Protein AF-A0AAU3Q8K3-F1 (afdb_monomer_lite)

Structure (mmCIF, N/CA/C/O backbone):
data_AF-A0AAU3Q8K3-F1
#
_entry.id   AF-A0AAU3Q8K3-F1
#
loop_
_atom_site.group_PDB
_atom_site.id
_atom_site.type_symbol
_atom_site.label_atom_id
_atom_site.label_alt_id
_atom_site.label_comp_id
_atom_site.label_asym_id
_atom_site.label_entity_id
_atom_site.label_seq_id
_atom_site.pdbx_PDB_ins_code
_atom_site.Cartn_x
_atom_site.Cartn_y
_atom_site.Cartn_z
_atom_site.occupancy
_atom_site.B_iso_or_equiv
_atom_site.auth_seq_id
_atom_site.auth_comp_id
_atom_site.auth_asym_id
_atom_site.auth_atom_id
_atom_site.pdbx_PDB_model_num
ATOM 1 N N . MET A 1 1 ? 16.860 -3.425 0.173 1.00 82.38 1 MET A N 1
ATOM 2 C CA . MET A 1 1 ? 16.791 -4.912 0.161 1.00 82.38 1 MET A CA 1
ATOM 3 C C . MET A 1 1 ? 17.800 -5.617 1.090 1.00 82.38 1 MET A C 1
ATOM 5 O O . MET A 1 1 ? 17.359 -6.459 1.867 1.00 82.38 1 MET A O 1
ATOM 9 N N . PRO A 1 2 ? 19.113 -5.302 1.090 1.00 81.81 2 PRO A N 1
ATOM 10 C CA . PRO A 1 2 ? 20.128 -6.086 1.822 1.00 81.81 2 PRO A CA 1
ATOM 11 C C . PRO A 1 2 ? 19.853 -6.285 3.322 1.00 81.81 2 PRO A C 1
ATOM 13 O O . PRO A 1 2 ? 19.971 -7.397 3.826 1.00 81.81 2 PRO A O 1
ATOM 16 N N . ILE A 1 3 ? 19.375 -5.238 4.001 1.00 86.38 3 ILE A N 1
ATOM 17 C CA . ILE A 1 3 ? 19.054 -5.256 5.438 1.00 86.38 3 ILE A CA 1
ATOM 18 C C . ILE A 1 3 ? 17.997 -6.320 5.774 1.00 86.38 3 ILE A C 1
ATOM 20 O O . ILE A 1 3 ? 18.117 -7.018 6.774 1.00 86.38 3 ILE A O 1
ATOM 24 N N . VAL A 1 4 ? 16.964 -6.479 4.937 1.00 86.81 4 VAL A N 1
ATOM 25 C CA . VAL A 1 4 ? 15.893 -7.460 5.186 1.00 86.81 4 VAL A CA 1
ATOM 26 C C . VAL A 1 4 ? 16.395 -8.886 4.975 1.00 86.81 4 VAL A C 1
ATOM 28 O O . VAL A 1 4 ? 16.031 -9.766 5.744 1.00 86.81 4 VAL A O 1
ATOM 31 N N . LEU A 1 5 ? 17.257 -9.125 3.981 1.00 88.25 5 LEU A N 1
ATOM 32 C CA . LEU A 1 5 ? 17.833 -10.454 3.741 1.00 88.25 5 LEU A CA 1
ATOM 33 C C . LEU A 1 5 ? 18.811 -10.862 4.845 1.00 88.25 5 LEU A C 1
ATOM 35 O O . LEU A 1 5 ? 18.772 -12.001 5.305 1.00 88.25 5 LEU A O 1
ATOM 39 N N . GLU A 1 6 ? 19.628 -9.929 5.333 1.00 91.19 6 GLU A N 1
ATOM 40 C CA . GLU A 1 6 ? 20.462 -10.138 6.520 1.00 91.19 6 GLU A CA 1
ATOM 41 C C . GLU A 1 6 ? 19.592 -10.384 7.759 1.00 91.19 6 GLU A C 1
ATOM 43 O O . GLU A 1 6 ? 19.832 -11.308 8.540 1.00 91.19 6 GLU A O 1
ATOM 48 N N . ALA A 1 7 ? 18.492 -9.635 7.884 1.00 90.44 7 ALA A N 1
ATOM 49 C CA . ALA A 1 7 ? 17.496 -9.879 8.910 1.00 90.44 7 ALA A CA 1
ATOM 50 C C . ALA A 1 7 ? 16.732 -11.214 8.714 1.00 90.44 7 ALA A C 1
ATOM 52 O O . ALA A 1 7 ? 16.067 -11.682 9.638 1.00 90.44 7 ALA A O 1
ATOM 53 N N . MET A 1 8 ? 16.786 -11.800 7.520 1.00 90.50 8 MET A N 1
ATOM 54 C CA . MET A 1 8 ? 16.319 -13.131 7.109 1.00 90.50 8 MET A CA 1
ATOM 55 C C . MET A 1 8 ? 17.251 -14.286 7.510 1.00 90.50 8 MET A C 1
ATOM 57 O O . MET A 1 8 ? 16.825 -15.422 7.749 1.00 90.50 8 MET A O 1
ATOM 61 N N . ALA A 1 9 ? 18.552 -13.999 7.508 1.00 91.50 9 ALA A N 1
ATOM 62 C CA . ALA A 1 9 ? 19.596 -14.999 7.336 1.00 91.50 9 ALA A CA 1
ATOM 63 C C . ALA A 1 9 ? 19.593 -16.053 8.453 1.00 91.50 9 ALA A C 1
ATOM 65 O O . ALA A 1 9 ? 19.688 -15.739 9.641 1.00 91.50 9 ALA A O 1
ATOM 66 N N . GLY A 1 10 ? 19.465 -17.322 8.052 1.00 93.31 10 GLY A N 1
ATOM 67 C CA . GLY A 1 10 ? 19.461 -18.473 8.958 1.00 93.31 10 GLY A CA 1
ATOM 68 C C . GLY A 1 10 ? 18.224 -18.592 9.856 1.00 93.31 10 GLY A C 1
ATOM 69 O O . GLY A 1 10 ? 18.252 -19.390 10.789 1.00 93.31 10 GLY A O 1
ATOM 70 N N . ARG A 1 11 ? 17.157 -17.811 9.615 1.00 94.38 11 ARG A N 1
ATOM 71 C CA . ARG A 1 11 ? 15.957 -17.793 10.476 1.00 94.38 11 ARG A CA 1
ATOM 72 C C . ARG A 1 11 ? 14.725 -18.482 9.896 1.00 94.38 11 ARG A C 1
ATOM 74 O O . ARG A 1 11 ? 13.798 -18.760 10.652 1.00 94.38 11 ARG A O 1
ATOM 81 N N . SER A 1 12 ? 14.696 -18.762 8.593 1.00 91.69 12 SER A N 1
ATOM 82 C CA . SER A 1 12 ? 13.598 -19.517 7.978 1.00 91.69 12 SER A CA 1
ATOM 83 C C . SER A 1 12 ? 13.946 -20.997 7.859 1.00 91.69 12 SER A C 1
ATOM 85 O O . SER A 1 12 ? 15.019 -21.346 7.374 1.00 91.69 12 SER A O 1
ATOM 87 N N . PHE A 1 13 ? 13.012 -21.859 8.258 1.00 93.94 13 PHE A N 1
ATOM 88 C CA . PHE A 1 13 ? 13.110 -23.319 8.115 1.00 93.94 13 PHE A CA 1
ATOM 89 C C . PHE A 1 13 ? 12.377 -23.848 6.870 1.00 93.94 13 PHE A C 1
ATOM 91 O O . PHE A 1 13 ? 12.325 -25.054 6.650 1.00 93.94 13 PHE A O 1
ATOM 98 N N . VAL A 1 14 ? 11.786 -22.949 6.080 1.00 94.88 14 VAL A N 1
ATOM 99 C CA . VAL A 1 14 ? 11.031 -23.232 4.851 1.00 94.88 14 VAL A CA 1
ATOM 100 C C . VAL A 1 14 ? 11.303 -22.151 3.799 1.00 94.88 14 VAL A C 1
ATOM 102 O O . VAL A 1 14 ? 11.848 -21.089 4.123 1.00 94.88 14 VAL A O 1
ATOM 105 N N . ASP A 1 15 ? 10.895 -22.400 2.555 1.00 93.56 15 ASP A N 1
ATOM 106 C CA . ASP A 1 15 ? 10.966 -21.409 1.478 1.00 93.56 15 ASP A CA 1
ATOM 107 C C . ASP A 1 15 ? 10.111 -20.175 1.791 1.00 93.56 15 ASP A C 1
ATOM 109 O O . ASP A 1 15 ? 9.042 -20.263 2.404 1.00 93.56 15 ASP A O 1
ATOM 113 N N . TYR A 1 16 ? 10.575 -19.009 1.348 1.00 91.50 16 TYR A N 1
ATOM 114 C CA . T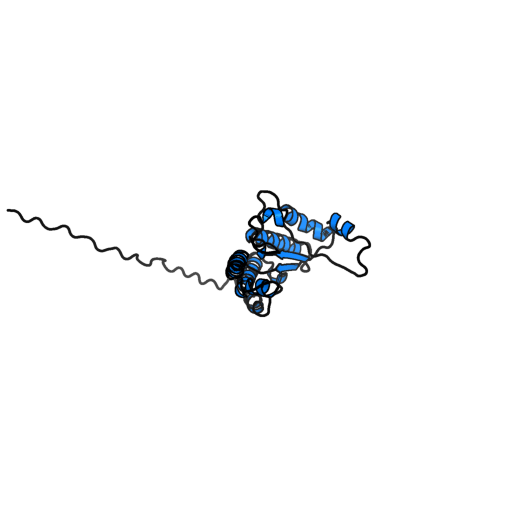YR A 1 16 ? 9.891 -17.739 1.561 1.00 91.50 16 TYR A CA 1
ATOM 115 C C . TYR A 1 16 ? 10.045 -16.808 0.356 1.00 91.50 16 TYR A C 1
ATOM 117 O O . TYR A 1 16 ? 10.966 -16.931 -0.447 1.00 91.50 16 TYR A O 1
ATOM 125 N N . ALA A 1 17 ? 9.135 -15.843 0.264 1.00 90.44 17 ALA A N 1
ATOM 126 C CA . ALA A 1 17 ? 9.201 -14.710 -0.649 1.00 90.44 17 ALA A CA 1
ATOM 127 C C . ALA A 1 17 ? 8.731 -13.449 0.089 1.00 90.44 17 ALA A C 1
ATOM 129 O O . ALA A 1 17 ? 8.112 -13.540 1.152 1.00 90.44 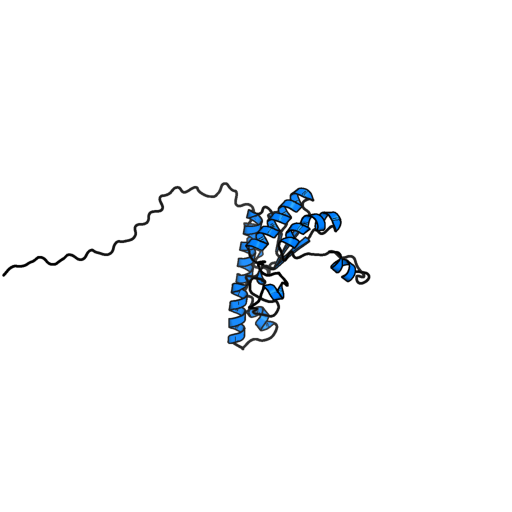17 ALA A O 1
ATOM 130 N N . LEU A 1 18 ? 9.027 -12.274 -0.466 1.00 91.88 18 LEU A N 1
ATOM 131 C CA . LEU A 1 18 ? 8.742 -10.990 0.173 1.00 91.88 18 LEU A CA 1
ATOM 132 C C . LEU A 1 18 ? 7.761 -10.155 -0.650 1.00 91.88 18 LEU A C 1
ATOM 134 O O . LEU A 1 18 ? 7.830 -10.113 -1.878 1.00 91.88 18 LEU A O 1
ATOM 138 N N . HIS A 1 19 ? 6.877 -9.457 0.062 1.00 93.19 19 HIS A N 1
ATOM 139 C CA . HIS A 1 19 ? 6.071 -8.367 -0.477 1.00 93.19 19 HIS A CA 1
ATOM 140 C C . HIS A 1 19 ? 6.655 -7.051 0.028 1.00 93.19 19 HIS A C 1
ATOM 142 O O . HIS A 1 19 ? 6.773 -6.874 1.242 1.00 93.19 19 HIS A O 1
ATOM 148 N N . LEU A 1 20 ? 6.999 -6.129 -0.869 1.00 94.12 20 LEU A N 1
ATOM 149 C CA . LEU A 1 20 ? 7.563 -4.834 -0.479 1.00 94.12 20 LEU A CA 1
ATOM 150 C C . LEU A 1 20 ? 6.527 -3.719 -0.613 1.00 94.12 20 LEU A C 1
ATOM 152 O O . LEU A 1 20 ? 5.757 -3.688 -1.570 1.00 94.12 20 LEU A O 1
ATOM 156 N N . ALA A 1 21 ? 6.499 -2.804 0.351 1.00 93.88 21 ALA A N 1
ATOM 157 C CA . ALA A 1 21 ? 5.617 -1.646 0.330 1.00 93.88 21 ALA A CA 1
ATOM 158 C C . ALA A 1 21 ? 6.433 -0.381 0.028 1.00 93.88 21 ALA A C 1
ATOM 160 O O . ALA A 1 21 ? 7.179 0.058 0.903 1.00 93.88 21 ALA A O 1
ATOM 161 N N . PRO A 1 22 ? 6.332 0.202 -1.182 1.00 94.62 22 PRO A N 1
ATOM 162 C CA . PRO A 1 22 ? 7.028 1.444 -1.498 1.00 94.62 22 PRO A CA 1
ATOM 163 C C . PRO A 1 22 ? 6.395 2.607 -0.730 1.00 94.62 22 PRO A C 1
ATOM 165 O O . PRO A 1 22 ? 5.221 2.920 -0.944 1.00 94.62 22 PRO A O 1
ATOM 168 N N . MET A 1 23 ? 7.160 3.239 0.162 1.00 92.44 23 MET A N 1
ATOM 169 C CA . MET A 1 23 ? 6.660 4.325 1.023 1.00 92.44 23 MET A CA 1
ATOM 170 C C . MET A 1 23 ? 7.033 5.730 0.541 1.00 92.44 23 MET A C 1
ATOM 172 O O . MET A 1 23 ? 6.357 6.680 0.906 1.00 92.44 23 MET A O 1
ATOM 176 N N . THR A 1 24 ? 8.079 5.862 -0.277 1.00 93.44 24 THR A N 1
ATOM 177 C CA . THR A 1 24 ? 8.654 7.146 -0.718 1.00 93.44 24 THR A CA 1
ATOM 178 C C . THR A 1 24 ? 8.848 7.144 -2.230 1.00 93.44 24 THR A C 1
ATOM 180 O O . THR A 1 24 ? 8.802 6.074 -2.850 1.00 93.44 24 THR A O 1
ATOM 183 N N . ALA A 1 25 ? 9.100 8.311 -2.823 1.00 93.75 25 ALA A N 1
ATOM 184 C CA . ALA A 1 25 ? 9.478 8.405 -4.235 1.00 93.75 25 ALA A CA 1
ATOM 185 C C . ALA A 1 25 ? 10.733 7.571 -4.564 1.00 93.75 25 ALA A C 1
ATOM 187 O O . ALA A 1 25 ? 10.742 6.839 -5.551 1.00 93.75 25 ALA A O 1
ATOM 188 N N . GLU A 1 26 ? 11.742 7.591 -3.690 1.00 94.62 26 GLU A N 1
ATOM 189 C CA . GLU A 1 26 ? 12.962 6.787 -3.846 1.00 94.62 26 GLU A CA 1
ATOM 190 C C . GLU A 1 26 ? 12.650 5.284 -3.927 1.00 94.62 26 GLU A C 1
ATOM 192 O O . GLU A 1 26 ? 13.094 4.608 -4.852 1.00 94.62 26 GLU A O 1
ATOM 197 N N . HIS A 1 27 ? 11.787 4.764 -3.046 1.00 95.38 27 HIS A N 1
ATOM 198 C CA . HIS A 1 27 ? 11.369 3.359 -3.112 1.00 95.38 27 HIS A CA 1
ATOM 199 C C . HIS A 1 27 ? 10.658 3.002 -4.430 1.00 95.38 27 HIS A C 1
ATOM 201 O O . HIS A 1 27 ? 10.688 1.845 -4.856 1.00 95.38 27 HIS A O 1
ATOM 207 N N . ILE A 1 28 ? 9.971 3.959 -5.066 1.00 97.00 28 ILE A N 1
ATOM 208 C CA . ILE A 1 28 ? 9.343 3.754 -6.379 1.00 97.00 28 ILE A CA 1
ATOM 209 C C . ILE A 1 28 ? 10.419 3.644 -7.466 1.00 97.00 28 ILE A C 1
ATOM 211 O O . ILE A 1 28 ? 10.309 2.784 -8.347 1.00 97.00 28 ILE A O 1
ATOM 215 N N . ASP A 1 29 ? 11.459 4.472 -7.395 1.00 97.00 29 ASP A N 1
ATOM 216 C CA . ASP A 1 29 ? 12.576 4.464 -8.343 1.00 97.00 29 ASP A CA 1
ATOM 217 C C . ASP A 1 29 ? 13.437 3.194 -8.227 1.00 97.00 29 ASP A C 1
ATOM 219 O O . ASP A 1 29 ? 13.994 2.738 -9.227 1.00 97.00 29 ASP A O 1
ATOM 223 N N . GLU A 1 30 ? 13.470 2.555 -7.053 1.00 96.56 30 GLU A N 1
ATOM 224 C CA . GLU A 1 30 ? 14.150 1.272 -6.815 1.00 96.56 30 GLU A CA 1
ATOM 225 C C . GLU A 1 30 ? 13.425 0.049 -7.408 1.00 96.56 30 GLU A C 1
ATOM 227 O O . GLU A 1 30 ? 14.014 -1.027 -7.521 1.00 96.56 30 GLU A O 1
ATOM 232 N N . ILE A 1 31 ? 12.152 0.159 -7.809 1.00 96.94 31 ILE A N 1
ATOM 233 C CA . ILE A 1 31 ? 11.362 -0.993 -8.291 1.00 96.94 31 ILE A CA 1
ATOM 234 C C . ILE A 1 31 ? 12.088 -1.809 -9.381 1.00 96.94 31 ILE A C 1
ATOM 236 O O . ILE A 1 31 ? 12.094 -3.038 -9.277 1.00 96.94 31 ILE A O 1
ATOM 240 N N . PRO A 1 32 ? 12.706 -1.207 -10.418 1.00 96.44 32 PRO A N 1
ATOM 241 C CA . PRO A 1 32 ? 13.395 -1.975 -11.448 1.00 96.44 32 PRO A CA 1
ATOM 242 C C . PRO A 1 32 ? 14.569 -2.807 -10.920 1.00 96.44 32 PRO A C 1
ATOM 244 O O . PRO A 1 32 ? 14.673 -3.970 -11.306 1.00 96.44 32 PRO A O 1
ATOM 247 N N . SER A 1 33 ? 15.412 -2.263 -10.032 1.00 95.94 33 SER A N 1
ATOM 248 C CA . SER A 1 33 ? 16.543 -3.012 -9.459 1.00 95.94 33 SER A CA 1
ATOM 249 C C . SER A 1 33 ? 16.062 -4.092 -8.490 1.00 95.94 33 SER A C 1
ATOM 251 O O . SER A 1 33 ? 16.581 -5.206 -8.501 1.00 95.94 33 SER A O 1
ATOM 253 N N . LEU A 1 34 ? 14.997 -3.832 -7.723 1.00 95.75 34 LEU A N 1
ATOM 254 C CA . LEU A 1 34 ? 14.355 -4.839 -6.867 1.00 95.75 34 LEU A CA 1
ATOM 255 C C . LEU A 1 34 ? 13.853 -6.052 -7.664 1.00 95.75 34 LEU A C 1
ATOM 257 O O . LEU A 1 34 ? 13.970 -7.190 -7.203 1.00 95.75 34 LEU A O 1
ATOM 261 N N . VAL A 1 35 ? 13.308 -5.825 -8.859 1.00 95.38 35 VAL A N 1
ATOM 262 C CA . VAL A 1 35 ? 12.862 -6.904 -9.751 1.00 95.38 35 VAL A CA 1
ATOM 263 C C . VAL A 1 35 ? 14.060 -7.627 -10.374 1.00 95.38 35 VAL A C 1
ATOM 265 O O . VAL A 1 35 ? 14.109 -8.855 -10.344 1.00 95.38 35 VAL A O 1
ATOM 268 N N . GLU A 1 36 ? 15.009 -6.881 -10.941 1.00 95.25 36 GLU A N 1
ATOM 269 C CA . GLU A 1 36 ? 16.118 -7.416 -11.742 1.00 95.25 36 GLU A CA 1
ATOM 270 C C . GLU A 1 36 ? 17.180 -8.134 -10.899 1.00 95.25 36 GLU A C 1
ATOM 272 O O . GLU A 1 36 ? 17.599 -9.236 -11.245 1.00 95.25 36 GLU A O 1
ATOM 277 N N . GLU A 1 37 ? 17.588 -7.539 -9.779 1.00 94.50 37 GLU A N 1
ATOM 278 C CA . GLU A 1 37 ? 18.695 -8.036 -8.955 1.00 94.50 37 GLU A CA 1
ATOM 279 C C . GLU A 1 37 ? 18.220 -8.982 -7.848 1.00 94.50 37 GLU A C 1
ATOM 281 O O . GLU A 1 37 ? 18.923 -9.925 -7.486 1.00 94.50 37 GLU A O 1
ATOM 286 N N . PHE A 1 38 ? 17.020 -8.745 -7.308 1.00 93.25 38 PHE A N 1
ATOM 287 C CA . PHE A 1 38 ? 16.517 -9.455 -6.126 1.00 93.25 38 PHE A CA 1
ATOM 288 C C . PHE A 1 38 ? 15.293 -10.336 -6.400 1.00 93.25 38 PHE A C 1
ATOM 290 O O . PHE A 1 38 ? 14.824 -11.025 -5.493 1.00 93.25 38 PHE A O 1
ATOM 297 N N . GLY A 1 39 ? 14.761 -10.337 -7.627 1.00 93.06 39 GLY A N 1
ATOM 298 C CA . GLY A 1 39 ? 13.630 -11.185 -8.012 1.00 93.06 39 GLY A CA 1
ATOM 299 C C . GLY A 1 39 ? 12.310 -10.829 -7.321 1.00 93.06 39 GLY A C 1
ATOM 300 O O . GLY A 1 39 ? 11.419 -11.676 -7.227 1.00 93.06 39 GLY A O 1
ATOM 301 N N . ILE A 1 40 ? 12.157 -9.600 -6.816 1.00 94.81 40 ILE A N 1
ATOM 302 C CA . ILE A 1 40 ? 10.923 -9.169 -6.154 1.00 94.81 40 ILE A CA 1
ATOM 303 C C . ILE A 1 40 ? 9.833 -8.938 -7.199 1.00 94.81 40 ILE A C 1
ATOM 305 O O . ILE A 1 40 ? 9.933 -8.051 -8.039 1.00 94.81 40 ILE A O 1
ATOM 309 N N . THR A 1 41 ? 8.744 -9.699 -7.115 1.00 94.25 41 THR A N 1
ATOM 310 C CA . THR A 1 41 ? 7.613 -9.592 -8.054 1.00 94.25 41 THR A CA 1
ATOM 311 C C . THR A 1 41 ? 6.292 -9.240 -7.378 1.00 94.25 41 THR A C 1
ATOM 313 O O . THR A 1 41 ? 5.230 -9.322 -8.000 1.00 94.25 41 THR A O 1
ATOM 316 N N . SER A 1 42 ? 6.303 -8.863 -6.100 1.00 94.19 42 SER A N 1
ATOM 317 C CA . SER A 1 42 ? 5.070 -8.539 -5.392 1.00 94.19 42 SER A CA 1
ATOM 318 C C . SER A 1 42 ? 5.216 -7.337 -4.477 1.00 94.19 42 SER A C 1
ATOM 320 O O . SER A 1 42 ? 6.111 -7.270 -3.635 1.00 94.19 42 SER A O 1
ATOM 322 N N . PHE A 1 43 ? 4.292 -6.398 -4.642 1.00 96.00 43 PHE A N 1
ATOM 323 C CA . PHE A 1 43 ? 4.291 -5.122 -3.946 1.00 96.00 43 PHE A CA 1
ATOM 324 C C . PHE A 1 43 ? 2.982 -4.915 -3.185 1.00 96.00 43 PHE A C 1
ATOM 326 O O . PHE A 1 43 ? 1.959 -5.528 -3.509 1.00 96.00 43 PHE A O 1
ATOM 333 N N . LYS A 1 44 ? 3.000 -4.064 -2.157 1.00 95.00 44 LYS A N 1
ATOM 334 C CA . LYS A 1 44 ? 1.854 -3.827 -1.272 1.00 95.00 44 LYS A CA 1
ATOM 335 C C . LYS A 1 44 ? 1.616 -2.336 -1.037 1.00 95.00 44 LYS A C 1
ATOM 337 O O . LYS A 1 44 ? 2.537 -1.605 -0.705 1.00 95.00 44 LYS A O 1
ATOM 342 N N . ILE A 1 45 ? 0.357 -1.917 -1.139 1.00 92.38 45 ILE A N 1
ATOM 343 C CA . ILE A 1 45 ? -0.118 -0.592 -0.716 1.00 92.38 45 ILE A CA 1
ATOM 344 C C . ILE A 1 45 ? -1.144 -0.747 0.409 1.00 92.38 45 ILE A C 1
ATOM 346 O O . ILE A 1 45 ? -1.942 -1.694 0.411 1.00 92.38 45 ILE A O 1
ATOM 350 N N . PHE A 1 46 ? -1.158 0.208 1.338 1.00 90.38 46 PHE A N 1
ATOM 351 C CA . PHE A 1 46 ? -2.122 0.281 2.433 1.00 90.38 46 PHE A CA 1
ATOM 352 C C . PHE A 1 46 ? -2.917 1.590 2.383 1.00 90.38 46 PHE A C 1
ATOM 354 O O . PHE A 1 46 ? -2.424 2.641 2.766 1.00 90.38 46 PHE A O 1
ATOM 361 N N . MET A 1 47 ? -4.173 1.545 1.940 1.00 88.06 47 MET A N 1
ATOM 362 C CA . MET A 1 47 ? -4.941 2.772 1.685 1.00 88.06 47 MET A CA 1
ATOM 363 C C . MET A 1 47 ? -5.389 3.513 2.954 1.00 88.06 47 MET A C 1
ATOM 365 O O . MET A 1 47 ? -5.731 4.689 2.881 1.00 88.06 47 MET A O 1
ATOM 369 N N . PHE A 1 48 ? -5.359 2.858 4.117 1.00 76.81 48 PHE A N 1
ATOM 370 C CA . PHE A 1 48 ? -5.828 3.454 5.369 1.00 76.81 48 PHE A CA 1
ATOM 371 C C . PHE A 1 48 ? -4.781 4.321 6.077 1.00 76.81 48 PHE A C 1
ATOM 373 O O . PHE A 1 48 ? -5.151 5.102 6.947 1.00 76.81 48 PHE A O 1
ATOM 380 N N . TYR A 1 49 ? -3.497 4.245 5.706 1.00 66.06 49 TYR A N 1
ATOM 381 C CA . TYR A 1 49 ? -2.474 5.059 6.371 1.00 66.06 49 TYR A CA 1
ATOM 382 C C . TYR A 1 49 ? -2.574 6.554 6.048 1.00 66.06 49 TYR A C 1
ATOM 384 O O . TYR A 1 49 ? -1.861 7.334 6.663 1.00 66.06 49 TYR A O 1
ATOM 392 N N . GLY A 1 50 ? -3.485 6.981 5.165 1.00 57.75 50 GLY A N 1
ATOM 393 C CA . GLY A 1 50 ? -3.816 8.379 4.828 1.00 57.75 50 GLY A CA 1
ATOM 394 C C . GLY A 1 50 ? -4.251 9.303 5.981 1.00 57.75 50 GLY A C 1
ATOM 395 O O . GLY A 1 50 ? -4.722 10.400 5.712 1.00 57.75 50 GLY A O 1
ATOM 396 N N . GLY A 1 51 ? -4.168 8.861 7.240 1.00 57.66 51 GLY A N 1
ATOM 397 C CA . GLY A 1 51 ? -4.732 9.546 8.414 1.00 57.66 51 GLY A CA 1
ATOM 398 C C . GLY A 1 51 ? -5.287 8.606 9.495 1.00 57.66 51 GLY A C 1
ATOM 399 O O . GLY A 1 51 ? -5.934 9.056 10.437 1.00 57.66 51 GLY A O 1
ATOM 400 N N . HIS A 1 52 ? -5.073 7.289 9.370 1.00 54.34 52 HIS A N 1
ATOM 401 C CA . HIS A 1 52 ? -5.443 6.293 10.380 1.00 54.34 52 HIS A CA 1
ATOM 402 C C . HIS A 1 52 ? -4.239 5.398 10.696 1.00 54.34 52 HIS A C 1
ATOM 404 O O . HIS A 1 52 ? -3.609 4.844 9.794 1.00 54.34 52 HIS A O 1
ATOM 410 N N . GLY A 1 53 ? -3.884 5.286 11.975 1.00 58.09 53 GLY A N 1
ATOM 411 C CA . GLY A 1 53 ? -2.778 4.460 12.452 1.00 58.09 53 GLY A CA 1
ATOM 412 C C . GLY A 1 53 ? -3.213 3.024 12.757 1.00 58.09 53 GLY A C 1
ATOM 413 O O . GLY A 1 53 ? -4.392 2.721 12.935 1.00 58.09 53 GLY A O 1
ATOM 414 N N . LEU A 1 54 ? -2.245 2.111 12.892 1.00 51.81 54 LEU A N 1
ATOM 415 C CA . LEU A 1 54 ? -2.519 0.689 13.167 1.00 51.81 54 LEU A CA 1
ATOM 416 C C . LEU A 1 54 ? -3.304 0.457 14.480 1.00 51.81 54 LEU A C 1
ATOM 418 O O . LEU A 1 54 ? -4.005 -0.547 14.611 1.00 51.81 54 LEU A O 1
ATOM 422 N N . HIS A 1 55 ? -3.221 1.403 15.423 1.00 54.78 55 HIS A N 1
ATOM 423 C CA . HIS A 1 55 ? -3.834 1.338 16.754 1.00 54.78 55 HIS A CA 1
ATOM 424 C C . HIS A 1 55 ? -4.925 2.397 16.999 1.00 54.78 55 HIS A C 1
ATOM 426 O O . HIS A 1 55 ? -5.340 2.566 18.141 1.00 54.78 55 HIS A O 1
ATOM 432 N N . GLY A 1 56 ? -5.406 3.094 15.962 1.00 58.59 56 GLY A N 1
ATOM 433 C CA . GLY A 1 56 ? -6.442 4.121 16.106 1.00 58.59 56 GLY A CA 1
ATOM 434 C C . GLY A 1 56 ? -6.124 5.391 15.328 1.00 58.59 56 GLY A C 1
ATOM 435 O O . GLY A 1 56 ? -5.470 5.355 14.288 1.00 58.59 56 GLY A O 1
ATOM 436 N N . ARG A 1 57 ? -6.607 6.527 15.822 1.00 57.41 57 ARG A N 1
ATOM 437 C CA . ARG A 1 57 ? -6.348 7.833 15.208 1.00 57.41 57 ARG A CA 1
ATOM 438 C C . ARG A 1 57 ? -4.871 8.195 15.389 1.00 57.41 57 ARG A C 1
ATOM 440 O O . ARG A 1 57 ? -4.340 8.061 16.486 1.00 57.41 57 ARG A O 1
ATOM 447 N N . SER A 1 58 ? -4.221 8.628 14.313 1.00 61.56 58 SER A N 1
ATOM 448 C CA . SER A 1 58 ? -2.897 9.248 14.373 1.00 61.56 58 SER A CA 1
ATOM 449 C C . SER A 1 58 ? -2.996 10.606 13.706 1.00 61.56 58 SER A C 1
ATOM 451 O O . SER A 1 58 ? -3.479 10.686 12.577 1.00 61.56 58 SER A O 1
ATOM 453 N N . ASP A 1 59 ? -2.527 11.641 14.392 1.00 58.47 59 ASP A N 1
ATOM 454 C CA . ASP A 1 59 ? -2.404 12.980 13.813 1.00 58.47 59 ASP A CA 1
ATOM 455 C C . ASP A 1 59 ? -1.079 13.141 13.041 1.00 58.47 59 ASP A C 1
ATOM 457 O O . ASP A 1 59 ? -0.906 14.119 12.316 1.00 58.47 59 ASP A O 1
ATOM 461 N N . ASP A 1 60 ? -0.171 12.157 13.141 1.00 67.75 60 ASP A N 1
ATOM 462 C CA . ASP A 1 60 ? 1.110 12.132 12.432 1.00 67.75 60 ASP A CA 1
ATOM 463 C C . ASP A 1 60 ? 1.261 10.839 11.609 1.00 67.75 60 ASP A C 1
ATOM 465 O O . ASP A 1 60 ? 1.647 9.771 12.094 1.00 67.75 60 ASP A O 1
ATOM 469 N N . GLN A 1 61 ? 0.862 10.917 10.337 1.00 71.56 61 GLN A N 1
ATOM 470 C CA . GLN A 1 61 ? 1.059 9.852 9.348 1.00 71.56 61 GLN A CA 1
ATOM 471 C C . GLN A 1 61 ? 2.551 9.629 9.063 1.00 71.56 61 GLN A C 1
ATOM 473 O O . GLN A 1 61 ? 2.978 8.490 8.851 1.00 71.56 61 GLN A O 1
ATOM 478 N N . ALA A 1 62 ? 3.311 10.721 8.964 1.00 73.19 62 ALA A N 1
ATOM 479 C CA . ALA A 1 62 ? 4.654 10.700 8.409 1.00 73.19 62 ALA A CA 1
ATOM 480 C C . ALA A 1 62 ? 5.626 10.005 9.361 1.00 73.19 62 ALA A C 1
ATOM 482 O O . ALA A 1 62 ? 6.417 9.169 8.919 1.00 73.19 62 ALA A O 1
ATOM 483 N N . GLU A 1 63 ? 5.491 10.272 10.663 1.00 73.56 63 GLU A N 1
ATOM 484 C CA . GLU A 1 63 ? 6.243 9.578 11.707 1.00 73.56 63 GLU A CA 1
ATOM 485 C C . GLU A 1 63 ? 5.960 8.071 11.684 1.00 73.56 63 GLU A C 1
ATOM 487 O O . GLU A 1 63 ? 6.889 7.270 11.646 1.00 73.56 63 GLU A O 1
ATOM 492 N N . PHE A 1 64 ? 4.688 7.661 11.619 1.00 75.88 64 PHE A N 1
ATOM 493 C CA . PHE A 1 64 ? 4.338 6.238 11.616 1.00 75.88 64 PHE A CA 1
ATOM 494 C C . PHE A 1 64 ? 4.891 5.491 10.392 1.00 75.88 64 PHE A C 1
ATOM 496 O O . PHE A 1 64 ? 5.354 4.354 10.502 1.00 75.88 64 PHE A O 1
ATOM 503 N N . LEU A 1 65 ? 4.825 6.115 9.214 1.00 80.06 65 LEU A N 1
ATOM 504 C CA . LEU A 1 65 ? 5.344 5.533 7.976 1.00 80.06 65 LEU A CA 1
ATOM 505 C C . LEU A 1 65 ? 6.858 5.708 7.817 1.00 80.06 65 LEU A C 1
ATOM 507 O O . LEU A 1 65 ? 7.419 5.181 6.856 1.00 80.06 65 LEU A O 1
ATOM 511 N N . MET A 1 66 ? 7.509 6.419 8.744 1.00 82.75 66 MET A N 1
ATOM 512 C CA . MET A 1 66 ? 8.925 6.780 8.681 1.00 82.75 66 MET A CA 1
ATOM 513 C 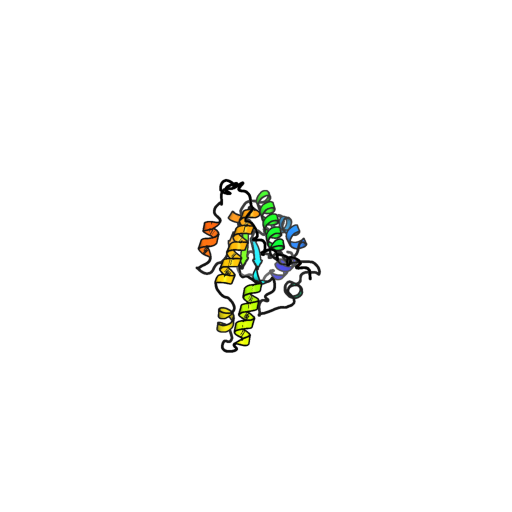C . MET A 1 66 ? 9.292 7.473 7.355 1.00 82.75 66 MET A C 1
ATOM 515 O O . MET A 1 66 ? 10.369 7.240 6.805 1.00 82.75 66 MET A O 1
ATOM 519 N N . ILE A 1 67 ? 8.386 8.296 6.815 1.00 84.62 67 ILE A N 1
ATOM 520 C CA . ILE A 1 67 ? 8.600 9.038 5.563 1.00 84.62 67 ILE A CA 1
ATOM 521 C C . ILE A 1 67 ? 9.100 10.455 5.853 1.00 84.62 67 ILE A C 1
ATOM 523 O O . ILE A 1 67 ? 8.747 11.069 6.859 1.00 84.62 67 ILE A O 1
ATOM 527 N N . GLY A 1 68 ? 9.962 10.969 4.974 1.00 82.62 68 GLY A N 1
ATOM 528 C CA . GLY A 1 68 ? 10.609 12.265 5.163 1.00 82.62 68 GLY A CA 1
ATOM 529 C C . GLY A 1 68 ? 9.660 13.465 5.007 1.00 82.62 68 GLY A C 1
ATOM 530 O O . GLY A 1 68 ? 8.574 13.341 4.435 1.00 82.62 68 GLY A O 1
ATOM 531 N N . PRO A 1 69 ? 10.076 14.664 5.458 1.00 78.94 69 PRO A N 1
ATOM 532 C CA . PRO A 1 69 ? 9.311 15.890 5.249 1.00 78.94 69 PRO A CA 1
ATOM 533 C C . PRO A 1 69 ? 9.065 16.141 3.753 1.00 78.94 69 PRO A C 1
ATOM 535 O O . PRO A 1 69 ? 10.011 16.283 2.983 1.00 78.94 69 PRO A O 1
ATOM 538 N N . GLY A 1 70 ? 7.796 16.220 3.345 1.00 81.88 70 GLY A N 1
ATOM 539 C CA . GLY A 1 70 ? 7.392 16.472 1.954 1.00 81.88 70 GLY A CA 1
ATOM 540 C C . GLY A 1 70 ? 6.956 15.232 1.170 1.00 81.88 70 GLY A C 1
ATOM 541 O O . GLY A 1 70 ? 6.302 15.386 0.138 1.00 81.88 70 GLY A O 1
ATOM 542 N N . GLU A 1 71 ? 7.231 14.030 1.677 1.00 86.19 71 GLU A N 1
ATOM 543 C CA . GLU A 1 71 ? 6.635 12.798 1.159 1.00 86.19 71 GLU A CA 1
ATOM 544 C C . GLU A 1 71 ? 5.153 12.734 1.546 1.00 86.19 71 GLU A C 1
ATOM 546 O O . GLU A 1 71 ? 4.735 13.210 2.606 1.00 86.19 71 GLU A O 1
ATOM 551 N N . ARG A 1 72 ? 4.336 12.148 0.671 1.00 84.81 72 ARG A N 1
ATOM 552 C CA . ARG A 1 72 ? 2.905 11.947 0.911 1.00 84.81 72 ARG A CA 1
ATOM 553 C C . ARG A 1 72 ? 2.553 10.505 0.631 1.00 84.81 72 ARG A C 1
ATOM 555 O O . ARG A 1 72 ? 2.942 9.968 -0.397 1.00 84.81 72 ARG A O 1
ATOM 562 N N . TYR A 1 73 ? 1.763 9.908 1.515 1.00 87.94 73 TYR A N 1
ATOM 563 C CA . TYR A 1 73 ? 1.245 8.559 1.324 1.00 87.94 73 TYR A CA 1
ATOM 564 C C . TYR A 1 73 ? -0.271 8.611 1.116 1.00 87.94 73 TYR A C 1
ATOM 566 O O . TYR A 1 73 ? -1.065 8.349 2.022 1.00 87.94 73 TYR A O 1
ATOM 574 N N . ASP A 1 74 ? -0.662 9.037 -0.083 1.00 89.00 74 ASP A N 1
ATOM 575 C CA . ASP A 1 74 ? -2.043 9.308 -0.484 1.00 89.00 74 ASP A CA 1
ATOM 576 C C . ASP A 1 74 ? -2.389 8.663 -1.843 1.00 89.00 74 ASP A C 1
ATOM 578 O O . ASP A 1 74 ? -1.638 7.854 -2.392 1.00 89.00 74 ASP A O 1
ATOM 582 N N . LEU A 1 75 ? -3.553 9.011 -2.403 1.00 90.81 75 LEU A N 1
ATOM 583 C CA . LEU A 1 75 ? -4.013 8.471 -3.687 1.00 90.81 75 LEU A CA 1
ATOM 584 C C . LEU A 1 75 ? -3.043 8.752 -4.848 1.00 90.81 75 LEU A C 1
ATOM 586 O O . LEU A 1 75 ? -2.936 7.910 -5.742 1.00 90.81 75 LEU A O 1
ATOM 590 N N . ALA A 1 76 ? -2.334 9.887 -4.838 1.00 92.69 76 ALA A N 1
ATOM 591 C CA . ALA A 1 76 ? -1.363 10.211 -5.881 1.00 92.69 76 ALA A CA 1
ATOM 592 C C . ALA A 1 76 ? -0.125 9.315 -5.763 1.00 92.69 76 ALA A C 1
ATOM 594 O O . ALA A 1 76 ? 0.329 8.757 -6.763 1.00 92.69 76 ALA A O 1
ATOM 595 N N . HIS A 1 77 ? 0.360 9.077 -4.540 1.00 93.50 77 HIS A N 1
ATOM 596 C CA . HIS A 1 77 ? 1.428 8.097 -4.305 1.00 93.50 77 HIS A CA 1
ATOM 597 C C . HIS A 1 77 ? 1.039 6.703 -4.804 1.00 93.50 77 HIS A C 1
ATOM 599 O O . HIS A 1 77 ? 1.818 6.038 -5.491 1.00 93.50 77 HIS A O 1
ATOM 605 N N . PHE A 1 78 ? -0.197 6.269 -4.538 1.00 93.88 78 PHE A N 1
ATOM 606 C CA . PHE A 1 78 ? -0.679 4.968 -5.010 1.00 93.88 78 PHE A CA 1
ATOM 607 C C . PHE A 1 78 ? -0.703 4.889 -6.537 1.00 93.88 78 PHE A C 1
ATOM 609 O O . PHE A 1 78 ? -0.291 3.876 -7.106 1.00 93.88 78 PHE A O 1
ATOM 616 N N . GLU A 1 79 ? -1.129 5.960 -7.208 1.00 95.38 79 GLU A N 1
ATOM 617 C CA . GLU A 1 79 ? -1.057 6.070 -8.663 1.00 95.38 79 GLU A CA 1
ATOM 618 C C . GLU A 1 79 ? 0.391 5.955 -9.166 1.00 95.38 79 GLU A C 1
ATOM 620 O O . GLU A 1 79 ? 0.656 5.217 -10.120 1.00 95.38 79 GLU A O 1
ATOM 625 N N . PHE A 1 80 ? 1.346 6.632 -8.524 1.00 97.00 80 PHE A N 1
ATOM 626 C CA . PHE A 1 80 ? 2.756 6.595 -8.924 1.00 97.00 80 PHE A CA 1
ATOM 627 C C . PHE A 1 80 ? 3.358 5.196 -8.791 1.00 97.00 80 PHE A C 1
ATOM 629 O O . PHE A 1 80 ? 4.006 4.725 -9.734 1.00 97.00 80 PHE A O 1
ATOM 636 N N . VAL A 1 81 ? 3.059 4.491 -7.695 1.00 96.94 81 VAL A N 1
ATOM 637 C CA . VAL A 1 81 ? 3.419 3.074 -7.533 1.00 96.94 81 VAL A CA 1
ATOM 638 C C . VAL A 1 81 ? 2.812 2.242 -8.665 1.00 96.94 81 VAL A C 1
ATOM 640 O O . VAL A 1 81 ? 3.523 1.478 -9.319 1.00 96.94 81 VAL A O 1
ATOM 643 N N . MET A 1 82 ? 1.518 2.410 -8.961 1.00 96.69 82 MET A N 1
ATOM 644 C CA . MET A 1 82 ? 0.864 1.647 -10.028 1.00 96.69 82 MET A CA 1
ATOM 645 C C . MET A 1 82 ? 1.499 1.898 -11.405 1.00 96.69 82 MET A C 1
ATOM 647 O O . MET A 1 82 ? 1.729 0.950 -12.160 1.00 96.69 82 MET A O 1
ATOM 651 N N . ARG A 1 83 ? 1.844 3.152 -11.726 1.00 96.94 83 ARG A N 1
ATOM 652 C CA . ARG A 1 83 ? 2.530 3.508 -12.981 1.00 96.94 83 ARG A CA 1
ATOM 653 C C . ARG A 1 83 ? 3.931 2.909 -13.061 1.00 96.94 83 ARG A C 1
ATOM 655 O O . ARG A 1 83 ? 4.325 2.439 -14.129 1.00 96.94 83 ARG A O 1
ATOM 662 N N . ALA A 1 84 ? 4.685 2.918 -11.966 1.00 97.25 84 ALA A N 1
ATOM 663 C CA . ALA A 1 84 ? 6.011 2.309 -11.926 1.00 97.25 84 ALA A CA 1
ATOM 664 C C . ALA A 1 84 ? 5.943 0.792 -12.133 1.00 97.25 84 ALA A C 1
ATOM 666 O O . ALA A 1 84 ? 6.695 0.252 -12.944 1.00 97.25 84 ALA A O 1
ATOM 667 N N . LEU A 1 85 ? 4.978 0.119 -11.504 1.00 96.38 85 LEU A N 1
ATOM 668 C CA . LEU A 1 85 ? 4.754 -1.312 -11.705 1.00 96.38 85 LEU A CA 1
ATOM 669 C C . LEU A 1 85 ? 4.270 -1.640 -13.119 1.00 96.38 85 LEU A C 1
ATOM 671 O O . LEU A 1 85 ? 4.689 -2.650 -13.678 1.00 96.38 85 LEU A O 1
ATOM 675 N N . ALA A 1 86 ? 3.452 -0.786 -13.737 1.00 94.94 86 ALA A N 1
ATOM 676 C CA . ALA A 1 86 ? 3.068 -0.950 -15.138 1.00 94.94 86 ALA A CA 1
ATOM 677 C C . ALA A 1 86 ? 4.293 -0.878 -16.072 1.00 94.94 86 ALA A C 1
ATOM 679 O O . ALA A 1 86 ? 4.446 -1.724 -16.955 1.00 94.94 86 ALA A O 1
ATOM 680 N N . ARG A 1 87 ? 5.216 0.068 -15.835 1.00 95.62 87 ARG A N 1
ATOM 681 C CA . ARG A 1 87 ? 6.500 0.135 -16.561 1.00 95.62 87 ARG A CA 1
ATOM 682 C C . ARG A 1 87 ? 7.370 -1.095 -16.302 1.00 95.62 87 ARG A C 1
ATOM 684 O O . ARG A 1 87 ? 7.932 -1.650 -17.243 1.00 95.62 87 ARG A O 1
ATOM 691 N N . ALA A 1 88 ? 7.453 -1.546 -15.051 1.00 95.69 88 ALA A N 1
ATOM 692 C CA . ALA A 1 88 ? 8.209 -2.741 -14.692 1.00 95.69 88 ALA A CA 1
ATOM 693 C C . ALA A 1 88 ? 7.642 -3.992 -15.384 1.00 95.69 88 ALA A C 1
ATOM 695 O O . ALA A 1 88 ? 8.409 -4.778 -15.931 1.00 95.69 88 ALA A O 1
ATOM 696 N N . ARG A 1 89 ? 6.313 -4.146 -15.463 1.00 94.25 89 ARG A N 1
ATOM 697 C CA . ARG A 1 89 ? 5.672 -5.247 -16.202 1.00 94.25 89 ARG A CA 1
ATOM 698 C C . ARG A 1 89 ? 6.001 -5.233 -17.687 1.00 94.25 89 ARG A C 1
ATOM 700 O O . ARG A 1 89 ? 6.275 -6.286 -18.252 1.00 94.25 89 ARG A O 1
ATOM 707 N N . ALA A 1 90 ? 6.021 -4.053 -18.305 1.00 93.56 90 ALA A N 1
ATOM 708 C CA . ALA A 1 90 ? 6.400 -3.923 -19.709 1.00 93.56 90 ALA A CA 1
ATOM 709 C C . ALA A 1 90 ? 7.853 -4.363 -19.974 1.00 93.56 90 ALA A C 1
ATOM 711 O O . ALA A 1 90 ? 8.147 -4.859 -21.058 1.00 93.56 90 ALA A O 1
ATOM 712 N N . ARG A 1 91 ? 8.752 -4.206 -18.990 1.00 95.44 91 ARG A N 1
ATOM 713 C CA . ARG A 1 91 ? 10.167 -4.597 -19.099 1.00 95.44 91 ARG A CA 1
ATOM 714 C C . ARG A 1 91 ? 10.433 -6.053 -18.700 1.00 95.44 91 ARG A C 1
ATOM 716 O O . ARG A 1 91 ? 11.197 -6.730 -19.377 1.00 95.44 91 ARG A O 1
ATOM 723 N N . PHE A 1 92 ? 9.838 -6.523 -17.606 1.00 94.81 92 PHE A N 1
ATOM 724 C CA . PHE A 1 92 ? 10.205 -7.783 -16.941 1.00 94.81 92 PHE A CA 1
ATOM 725 C C . PHE A 1 92 ? 9.114 -8.866 -17.006 1.00 94.81 92 PHE A C 1
ATOM 727 O O . PHE A 1 92 ? 9.333 -9.996 -16.569 1.00 94.81 92 PHE A O 1
ATOM 734 N N . GLY A 1 93 ? 7.942 -8.548 -17.562 1.00 90.25 93 GLY A N 1
ATOM 735 C CA . GLY A 1 93 ? 6.836 -9.479 -17.772 1.00 90.25 93 GLY A CA 1
ATOM 736 C C . GLY A 1 93 ? 5.705 -9.384 -16.743 1.00 90.25 93 GLY A C 1
ATOM 737 O O . GLY A 1 93 ? 5.742 -8.646 -15.759 1.00 90.25 93 GLY A O 1
ATOM 738 N N . ASP A 1 94 ? 4.661 -10.179 -16.976 1.00 85.94 94 ASP A N 1
ATOM 739 C CA . ASP A 1 94 ? 3.355 -10.031 -16.318 1.00 85.94 94 ASP A CA 1
ATOM 740 C C . ASP A 1 94 ? 3.241 -10.623 -14.908 1.00 85.94 94 ASP A C 1
ATOM 742 O O . ASP A 1 94 ? 2.174 -10.569 -14.301 1.00 85.94 94 ASP A O 1
ATOM 746 N N . ARG A 1 95 ? 4.324 -11.181 -14.357 1.00 87.88 95 ARG A N 1
ATOM 747 C CA . ARG A 1 95 ? 4.312 -11.805 -13.020 1.00 87.88 95 ARG A CA 1
ATOM 748 C C . ARG A 1 95 ? 4.412 -10.804 -11.865 1.00 87.88 95 ARG A C 1
ATOM 750 O O . ARG A 1 95 ? 4.350 -11.215 -10.709 1.00 87.88 95 ARG A O 1
ATOM 757 N N . ILE A 1 96 ? 4.563 -9.513 -12.161 1.00 92.69 96 ILE A N 1
ATOM 758 C CA . ILE A 1 96 ? 4.613 -8.458 -11.147 1.00 92.69 96 ILE A CA 1
ATOM 759 C C . ILE A 1 96 ? 3.194 -8.128 -10.680 1.00 92.69 96 ILE A C 1
ATOM 761 O O . ILE A 1 96 ? 2.328 -7.754 -11.474 1.00 92.69 96 ILE A O 1
ATOM 765 N N . SER A 1 97 ? 2.978 -8.246 -9.374 1.00 93.12 97 SER A N 1
ATOM 766 C CA . SER A 1 97 ? 1.682 -8.075 -8.724 1.00 93.12 97 SER A CA 1
ATOM 767 C C . SER A 1 97 ? 1.680 -6.913 -7.737 1.00 93.12 97 SER A C 1
ATOM 769 O O . SER A 1 97 ? 2.680 -6.629 -7.074 1.00 93.12 97 SER A O 1
ATOM 771 N N . LEU A 1 98 ? 0.519 -6.278 -7.603 1.00 94.75 98 LEU A N 1
ATOM 772 C CA . LEU A 1 98 ? 0.243 -5.279 -6.583 1.00 94.75 98 LEU A CA 1
ATOM 773 C C . LEU A 1 98 ? -0.914 -5.755 -5.709 1.00 94.75 98 LEU A C 1
ATOM 775 O O . LEU A 1 98 ? -2.042 -5.911 -6.176 1.00 94.75 98 LEU A O 1
ATOM 779 N N . SER A 1 99 ? -0.656 -5.951 -4.422 1.00 92.94 99 SER A N 1
ATOM 780 C CA . SER A 1 99 ? -1.714 -6.141 -3.442 1.00 92.94 99 SER A CA 1
ATOM 781 C C . SER A 1 99 ? -2.103 -4.815 -2.799 1.00 92.94 99 SER A C 1
ATOM 783 O O . SER A 1 99 ? -1.254 -3.968 -2.532 1.00 92.94 99 SER A O 1
ATOM 785 N N . LEU A 1 100 ? -3.388 -4.651 -2.489 1.00 90.94 100 LEU A N 1
ATOM 786 C CA . LEU A 1 100 ? -3.890 -3.483 -1.769 1.00 90.94 100 LEU A CA 1
ATOM 787 C C . LEU A 1 100 ? -4.610 -3.910 -0.497 1.00 90.94 100 LEU A C 1
ATOM 789 O O . LEU A 1 100 ? -5.233 -4.973 -0.438 1.00 90.94 100 LEU A O 1
ATOM 793 N N . HIS A 1 101 ? -4.451 -3.121 0.555 1.00 91.31 101 HIS A N 1
ATOM 794 C CA . HIS A 1 101 ? -5.333 -3.133 1.716 1.00 91.31 101 HIS A CA 1
ATOM 795 C C . HIS A 1 101 ? -6.288 -1.952 1.565 1.00 91.31 101 HIS A C 1
ATOM 797 O O . HIS A 1 101 ? -5.846 -0.805 1.597 1.00 91.31 101 HIS A O 1
ATOM 803 N N . CYS A 1 102 ? -7.569 -2.238 1.347 1.00 91.25 102 CYS A N 1
ATOM 804 C CA . CYS A 1 102 ? -8.549 -1.248 0.916 1.00 91.25 102 CYS A CA 1
ATOM 805 C C . CYS A 1 102 ? -9.481 -0.862 2.063 1.00 91.25 102 CYS A C 1
ATOM 807 O O . CYS A 1 102 ? -10.476 -1.534 2.297 1.00 91.25 102 CYS A O 1
ATOM 809 N N . GLU A 1 103 ? -9.177 0.242 2.733 1.00 89.69 103 GLU A N 1
ATOM 810 C CA . GLU A 1 103 ? -10.069 0.949 3.656 1.00 89.69 103 GLU A CA 1
ATOM 811 C C . GLU A 1 103 ? -9.768 2.450 3.523 1.00 89.69 103 GLU A C 1
ATOM 813 O O . GLU A 1 103 ? -8.631 2.827 3.233 1.00 89.69 103 GLU A O 1
ATOM 818 N N . THR A 1 104 ? -10.774 3.301 3.703 1.00 89.75 104 THR A N 1
ATOM 819 C CA . THR A 1 104 ? -10.642 4.763 3.626 1.00 89.75 104 THR A CA 1
ATOM 820 C C . THR A 1 104 ? -10.289 5.327 5.004 1.00 89.75 104 THR A C 1
ATOM 822 O O . THR A 1 104 ? -11.059 5.148 5.954 1.00 89.75 104 THR A O 1
ATOM 825 N N . ALA A 1 105 ? -9.146 6.012 5.109 1.00 85.50 105 ALA A N 1
ATOM 826 C CA . ALA A 1 105 ? -8.603 6.546 6.363 1.00 85.50 105 ALA A CA 1
ATOM 827 C C . ALA A 1 105 ? -9.568 7.521 7.057 1.00 85.50 105 ALA A C 1
ATOM 829 O O . ALA A 1 105 ? -9.753 7.478 8.271 1.00 85.50 105 ALA A O 1
ATOM 830 N N . GLU A 1 106 ? -10.246 8.352 6.273 1.00 86.62 106 GLU A N 1
ATOM 831 C CA . GLU A 1 106 ? -11.157 9.394 6.735 1.00 86.62 106 GLU A CA 1
ATOM 832 C C . GLU A 1 106 ? -12.410 8.799 7.388 1.00 86.62 106 GLU A C 1
ATOM 834 O O . GLU A 1 106 ? -12.831 9.224 8.465 1.00 86.62 106 GLU A O 1
ATOM 839 N N . ILE A 1 107 ? -12.984 7.761 6.770 1.00 90.38 107 ILE A N 1
ATOM 840 C CA . ILE A 1 107 ? -14.142 7.044 7.321 1.00 90.38 107 ILE A CA 1
ATOM 841 C C . ILE A 1 107 ? -13.721 6.281 8.578 1.00 90.38 107 ILE A C 1
ATOM 843 O O . ILE A 1 107 ? -14.417 6.314 9.590 1.00 90.38 107 ILE A O 1
ATOM 847 N N . MET A 1 108 ? -12.562 5.625 8.522 1.00 88.88 108 MET A N 1
ATOM 848 C CA . MET A 1 108 ? -11.964 4.914 9.649 1.00 88.88 108 MET A CA 1
ATOM 849 C C . MET A 1 108 ? -11.772 5.828 10.867 1.00 88.88 108 MET A C 1
ATOM 851 O O . MET A 1 108 ? -12.218 5.486 11.960 1.00 88.88 108 MET A O 1
ATOM 855 N N . ALA A 1 109 ? -11.192 7.017 10.685 1.00 87.56 109 ALA A N 1
ATOM 856 C CA . ALA A 1 109 ? -10.958 7.975 11.765 1.00 87.56 109 ALA A CA 1
ATOM 857 C C . ALA A 1 109 ? -12.260 8.484 12.403 1.00 87.56 109 ALA A C 1
ATOM 859 O O . ALA A 1 109 ? -12.346 8.573 13.633 1.00 87.56 109 ALA A O 1
ATOM 860 N N . ALA A 1 110 ? -13.279 8.769 11.585 1.00 91.44 110 ALA A N 1
ATOM 861 C CA . ALA A 1 110 ? -14.585 9.216 12.064 1.00 91.44 110 ALA A CA 1
ATOM 862 C C . ALA A 1 110 ? -15.313 8.123 12.866 1.00 91.44 110 ALA A C 1
ATOM 864 O O . ALA A 1 110 ? -15.844 8.387 13.944 1.00 91.44 110 ALA A O 1
ATOM 865 N N . TYR A 1 111 ? -15.311 6.880 12.377 1.00 93.25 111 TYR A N 1
ATOM 866 C CA . TYR A 1 111 ? -15.979 5.770 13.061 1.00 93.25 111 TYR A CA 1
ATOM 867 C C . TYR A 1 111 ? -15.231 5.319 14.319 1.00 93.25 111 TYR A C 1
ATOM 869 O O . TYR A 1 111 ? -15.877 4.959 15.303 1.00 93.25 111 TYR A O 1
ATOM 877 N N . THR A 1 112 ? -13.895 5.373 14.329 1.00 91.12 112 THR A N 1
ATOM 878 C CA . THR A 1 112 ? -13.106 5.170 15.554 1.00 91.12 112 THR A CA 1
ATOM 879 C C . THR A 1 112 ? -13.516 6.175 16.631 1.00 91.12 112 THR A C 1
ATOM 881 O O . THR A 1 112 ? -13.879 5.755 17.725 1.00 91.12 112 THR A O 1
ATOM 884 N N . GLU A 1 113 ? -13.587 7.468 16.300 1.00 92.00 113 GLU A N 1
ATOM 885 C CA . GLU A 1 113 ? -14.005 8.509 17.252 1.00 92.00 113 GLU A CA 1
ATOM 886 C C . GLU A 1 113 ? -15.431 8.292 17.774 1.00 92.00 113 GLU A C 1
ATOM 888 O O . GLU A 1 113 ? -15.699 8.459 18.963 1.00 92.00 113 GLU A O 1
ATOM 893 N N . MET A 1 114 ? -16.362 7.896 16.900 1.00 94.19 114 MET A N 1
ATOM 894 C CA . MET A 1 114 ? -17.739 7.601 17.304 1.00 94.19 114 MET A CA 1
ATOM 895 C C . MET A 1 114 ? -17.805 6.463 18.329 1.00 94.19 114 MET A C 1
ATOM 897 O O . MET A 1 114 ? -18.493 6.605 19.339 1.00 94.19 114 MET A O 1
ATOM 901 N N . VAL A 1 115 ? -17.083 5.364 18.084 1.00 94.62 115 VAL A N 1
ATOM 902 C CA . VAL A 1 115 ? -17.051 4.191 18.975 1.00 94.62 115 VAL A CA 1
ATOM 903 C C . VAL A 1 115 ? -16.373 4.521 20.306 1.00 94.62 115 VAL A C 1
ATOM 905 O O . VAL A 1 115 ? -16.865 4.119 21.360 1.00 94.62 115 VAL A O 1
ATOM 908 N N . GLU A 1 116 ? -15.273 5.277 20.273 1.00 92.31 116 GLU A N 1
ATOM 909 C CA . GLU A 1 116 ? -14.567 5.736 21.476 1.00 92.31 116 GLU A CA 1
ATOM 910 C C . GLU A 1 116 ? -15.449 6.647 22.334 1.00 92.31 116 GLU A C 1
ATOM 912 O O . GLU A 1 116 ? -15.540 6.451 23.546 1.00 92.31 116 GLU A O 1
ATOM 917 N N . ARG A 1 117 ? -16.149 7.603 21.708 1.00 95.31 117 ARG A N 1
ATOM 918 C CA . ARG A 1 117 ? -17.053 8.533 22.400 1.00 95.31 117 ARG A CA 1
ATOM 919 C C . ARG A 1 117 ? -18.264 7.833 23.011 1.00 95.31 117 ARG A C 1
ATOM 921 O O . ARG A 1 117 ? -18.734 8.255 24.063 1.00 95.31 117 ARG A O 1
ATOM 928 N N . GLU A 1 118 ? -18.791 6.803 22.353 1.00 96.19 118 GLU A N 1
ATOM 929 C CA . GLU A 1 118 ? -19.888 6.002 22.900 1.00 96.19 118 GLU A CA 1
ATOM 930 C C . GLU A 1 118 ? -19.438 5.215 24.142 1.00 96.19 118 GLU A C 1
ATOM 932 O O . GLU A 1 118 ? -20.206 5.069 25.090 1.00 96.19 118 GLU A O 1
ATOM 937 N N . GLY A 1 119 ? -18.193 4.724 24.159 1.00 93.06 119 GLY A N 1
ATOM 938 C CA . GLY A 1 119 ? -17.582 4.078 25.327 1.00 93.06 119 GLY A CA 1
ATOM 939 C C . GLY A 1 119 ? -18.198 2.729 25.728 1.00 93.06 119 GLY A C 1
ATOM 940 O O . GLY A 1 119 ? -17.813 2.154 26.744 1.00 93.06 119 GLY A O 1
ATOM 941 N N . VAL A 1 120 ? -19.149 2.206 24.945 1.00 96.00 120 VAL A N 1
ATOM 942 C CA . VAL A 1 120 ? -19.871 0.951 25.231 1.00 96.00 120 VAL A CA 1
ATOM 943 C C . VAL A 1 120 ? -19.066 -0.286 24.819 1.00 96.00 120 VAL A C 1
ATOM 945 O O . VAL A 1 120 ? -19.157 -1.338 25.457 1.00 96.00 120 VAL A O 1
ATOM 948 N N . LEU A 1 121 ? -18.285 -0.191 23.741 1.00 94.69 121 LEU A N 1
ATOM 949 C CA . LEU A 1 121 ? -17.532 -1.312 23.177 1.00 94.69 121 LEU A CA 1
ATOM 950 C C . LEU A 1 121 ? -16.044 -1.213 23.517 1.00 94.69 121 LEU A C 1
ATOM 952 O O . LEU A 1 121 ? -15.465 -0.134 23.521 1.00 94.69 121 LEU A O 1
ATOM 956 N N . THR A 1 122 ? -15.396 -2.364 23.715 1.00 92.69 122 THR A N 1
ATOM 957 C CA . THR A 1 122 ? -13.945 -2.468 23.941 1.00 92.69 122 THR A CA 1
ATOM 958 C C . THR A 1 122 ? -13.328 -3.621 23.142 1.00 92.69 122 THR A C 1
ATOM 960 O O . THR A 1 122 ? -14.030 -4.482 22.591 1.00 92.69 122 THR A O 1
ATOM 963 N N . GLY A 1 123 ? -11.995 -3.628 23.039 1.00 92.19 123 GLY A N 1
ATOM 964 C CA . GLY A 1 123 ? -11.226 -4.685 22.378 1.00 92.19 123 GLY A CA 1
ATOM 965 C C . GLY A 1 123 ? -11.639 -4.922 20.920 1.00 92.19 123 GLY A C 1
ATOM 966 O O . GLY A 1 123 ? -11.911 -3.989 20.165 1.00 92.19 123 GLY A O 1
ATOM 967 N N . LEU A 1 124 ? -11.720 -6.195 20.518 1.00 93.69 124 LEU A N 1
ATOM 968 C CA . LEU A 1 124 ? -12.031 -6.582 19.134 1.00 93.69 124 LEU A CA 1
ATOM 969 C C . LEU A 1 124 ? -13.424 -6.132 18.663 1.00 93.69 124 LEU A C 1
ATOM 971 O O . LEU A 1 124 ? -13.624 -5.932 17.465 1.00 93.69 124 LEU A O 1
ATOM 975 N N . ARG A 1 125 ? -14.384 -5.944 19.580 1.00 94.31 125 ARG A N 1
ATOM 976 C CA . ARG A 1 125 ? -15.723 -5.446 19.223 1.00 94.31 125 ARG A CA 1
ATOM 977 C C . ARG A 1 125 ? -15.674 -3.977 18.814 1.00 94.31 125 ARG A C 1
ATOM 979 O O . ARG A 1 125 ? -16.234 -3.636 17.777 1.00 94.31 125 ARG A O 1
ATOM 986 N N . ALA A 1 126 ? -14.955 -3.145 19.568 1.00 93.50 126 ALA A N 1
ATOM 987 C CA . ALA A 1 126 ? -14.727 -1.744 19.207 1.00 93.50 126 ALA A CA 1
ATOM 988 C C . ALA A 1 126 ? -13.943 -1.621 17.890 1.00 93.50 126 ALA A C 1
ATOM 990 O O . ALA A 1 126 ? -14.318 -0.859 16.997 1.00 93.50 126 ALA A O 1
ATOM 991 N N . TYR A 1 127 ? -12.906 -2.448 17.718 1.00 89.88 127 TYR A N 1
ATOM 992 C CA . TYR A 1 127 ? -12.138 -2.510 16.473 1.00 89.88 127 TYR A CA 1
ATOM 993 C C . TYR A 1 127 ? -13.018 -2.858 15.262 1.00 89.88 127 TYR A C 1
ATOM 995 O O . TYR A 1 127 ? -12.939 -2.201 14.229 1.00 89.88 127 TYR A O 1
ATOM 1003 N N . SER A 1 128 ? -13.891 -3.860 15.388 1.00 92.19 128 SER A N 1
ATOM 1004 C CA . SER A 1 128 ? -14.810 -4.242 14.312 1.00 92.19 128 SER A CA 1
ATOM 1005 C C . SER A 1 128 ? -15.849 -3.155 14.020 1.00 92.19 128 SER A C 1
ATOM 1007 O O . SER A 1 128 ? -16.147 -2.901 12.857 1.00 92.19 128 SER A O 1
ATOM 1009 N N . ALA A 1 129 ? -16.411 -2.522 15.054 1.00 93.19 129 ALA A N 1
ATOM 1010 C CA . ALA A 1 129 ? -17.435 -1.487 14.901 1.00 93.19 129 ALA A CA 1
ATOM 1011 C C . ALA A 1 129 ? -16.891 -0.201 14.255 1.00 93.19 129 ALA A C 1
ATOM 1013 O O . ALA A 1 129 ? -17.607 0.463 13.510 1.00 93.19 129 ALA A O 1
ATOM 1014 N N . SER A 1 130 ? -15.612 0.115 14.478 1.00 92.19 130 SER A N 1
ATOM 1015 C CA . SER A 1 130 ? -14.957 1.283 13.874 1.00 92.19 130 SER A CA 1
ATOM 1016 C C . SER A 1 130 ? -14.596 1.113 12.388 1.00 92.19 130 SER A C 1
ATOM 1018 O O . SER A 1 130 ? -14.129 2.059 11.760 1.00 92.19 130 SER A O 1
ATOM 1020 N N . ARG A 1 131 ? -14.829 -0.072 11.801 1.00 92.12 131 ARG A N 1
ATOM 1021 C CA . ARG A 1 131 ? -14.458 -0.448 10.422 1.00 92.12 131 ARG A CA 1
ATOM 1022 C C . ARG A 1 131 ? -15.692 -0.795 9.593 1.00 92.12 131 ARG A C 1
ATOM 1024 O O . ARG A 1 131 ? -15.933 -1.970 9.301 1.00 92.12 131 ARG A O 1
ATOM 1031 N N . PRO A 1 132 ? -16.525 0.190 9.228 1.00 92.50 132 PRO A N 1
ATOM 1032 C CA . PRO A 1 132 ? -17.773 -0.109 8.553 1.00 92.50 132 PRO A CA 1
ATOM 1033 C C . PRO A 1 132 ? -17.527 -0.627 7.117 1.00 92.50 132 PRO A C 1
ATOM 1035 O O . PRO A 1 132 ? -16.648 -0.109 6.423 1.00 92.50 132 PRO A O 1
ATOM 1038 N N . PRO A 1 133 ? -18.337 -1.578 6.604 1.00 93.38 133 PRO A N 1
ATOM 1039 C CA . PRO A 1 133 ? -18.106 -2.209 5.295 1.00 93.38 133 PRO A CA 1
ATOM 1040 C C . PRO A 1 133 ? -18.041 -1.249 4.097 1.00 93.38 133 PRO A C 1
ATOM 1042 O O . PRO A 1 133 ? -17.412 -1.550 3.085 1.00 93.38 133 PRO A O 1
ATOM 1045 N N . HIS A 1 134 ? -18.688 -0.082 4.182 1.00 92.69 134 HIS A N 1
ATOM 1046 C CA . HIS A 1 134 ? -18.666 0.905 3.099 1.00 92.69 134 HIS A CA 1
ATOM 1047 C C . HIS A 1 134 ? -17.314 1.629 2.967 1.00 92.69 134 HIS A C 1
ATOM 1049 O O . HIS A 1 134 ? -17.012 2.105 1.874 1.00 92.69 134 HIS A O 1
ATOM 1055 N N . SER A 1 135 ? -16.488 1.665 4.024 1.00 92.88 135 SER A N 1
ATOM 1056 C CA . SER A 1 135 ? -15.102 2.158 3.949 1.00 92.88 135 SER A CA 1
ATOM 1057 C C . SER A 1 135 ? -14.279 1.311 2.976 1.00 92.88 135 SER A C 1
ATOM 1059 O O . SER A 1 135 ? -13.633 1.818 2.061 1.00 92.88 135 SER A O 1
ATOM 1061 N N . GLU A 1 136 ? -14.386 -0.008 3.114 1.00 92.12 136 GLU A N 1
ATOM 1062 C CA . GLU A 1 136 ? -13.728 -0.962 2.229 1.00 92.12 136 GLU A CA 1
ATOM 1063 C C . GLU A 1 136 ? -14.266 -0.879 0.794 1.00 92.12 136 GLU A C 1
ATOM 1065 O O . GLU A 1 136 ? -13.492 -0.794 -0.160 1.00 92.12 136 GLU A O 1
ATOM 1070 N N . GLY A 1 137 ? -15.593 -0.844 0.624 1.00 91.69 137 GLY A N 1
ATOM 1071 C CA . GLY A 1 137 ? -16.212 -0.757 -0.703 1.00 91.69 137 GLY A CA 1
ATOM 1072 C C . GLY A 1 137 ? -15.784 0.485 -1.496 1.00 91.69 137 GLY A C 1
ATOM 1073 O O . GLY A 1 137 ? -15.507 0.391 -2.698 1.00 91.69 137 GLY A O 1
ATOM 1074 N N . LEU A 1 138 ? -15.681 1.640 -0.829 1.00 92.94 138 LEU A N 1
ATOM 1075 C CA . LEU A 1 138 ? -15.207 2.876 -1.450 1.00 92.94 138 LEU A CA 1
ATOM 1076 C C . LEU A 1 138 ? -13.731 2.771 -1.854 1.00 92.94 138 LEU A C 1
ATOM 1078 O O . LEU A 1 138 ? -13.390 3.055 -3.004 1.00 92.94 138 LEU A O 1
ATOM 1082 N N . ALA A 1 139 ? -12.875 2.292 -0.949 1.00 91.56 139 ALA A N 1
ATOM 1083 C CA . ALA A 1 139 ? -11.450 2.118 -1.213 1.00 91.56 139 ALA A CA 1
ATOM 1084 C C . ALA A 1 139 ? -11.181 1.132 -2.364 1.00 91.56 139 ALA A C 1
ATOM 1086 O O . ALA A 1 139 ? -10.355 1.413 -3.233 1.00 91.56 139 ALA A O 1
ATOM 1087 N N . ILE A 1 140 ? -11.917 0.016 -2.440 1.00 91.38 140 ILE A N 1
ATOM 1088 C CA . ILE A 1 140 ? -11.821 -0.927 -3.568 1.00 91.38 140 ILE A CA 1
ATOM 1089 C C . ILE A 1 140 ? -12.210 -0.239 -4.879 1.00 91.38 140 ILE A C 1
ATOM 1091 O O . ILE A 1 140 ? -11.560 -0.459 -5.902 1.00 91.38 140 ILE A O 1
ATOM 1095 N N . THR A 1 141 ? -13.248 0.598 -4.867 1.00 93.50 141 THR A N 1
ATOM 1096 C CA . THR A 1 141 ? -13.702 1.319 -6.065 1.00 93.50 141 THR A CA 1
ATOM 1097 C C . THR A 1 141 ? -12.633 2.291 -6.560 1.00 93.50 141 THR A C 1
ATOM 1099 O O . THR A 1 141 ? -12.282 2.265 -7.740 1.00 93.50 141 THR A O 1
ATOM 1102 N N . MET A 1 142 ? -12.060 3.093 -5.658 1.00 92.69 142 MET A N 1
ATOM 1103 C CA . MET A 1 142 ? -10.962 4.014 -5.972 1.00 92.69 142 MET A CA 1
ATOM 1104 C C . MET A 1 142 ? -9.734 3.267 -6.504 1.00 92.69 142 MET A C 1
ATOM 1106 O O . MET A 1 142 ? -9.208 3.621 -7.557 1.00 92.69 142 MET A O 1
ATOM 1110 N N . ALA A 1 143 ? -9.318 2.192 -5.827 1.00 91.62 143 ALA A N 1
ATOM 1111 C CA . ALA A 1 143 ? -8.205 1.354 -6.264 1.00 91.62 143 ALA A CA 1
ATOM 1112 C C . ALA A 1 143 ? -8.436 0.762 -7.659 1.00 91.62 143 ALA A C 1
ATOM 1114 O O . ALA A 1 143 ? -7.536 0.787 -8.493 1.00 91.62 143 ALA A O 1
ATOM 1115 N N . SER A 1 144 ? -9.643 0.257 -7.922 1.00 90.06 144 SER A N 1
ATOM 1116 C CA . SER A 1 144 ? -10.006 -0.332 -9.216 1.00 90.06 144 SER A CA 1
ATOM 1117 C C . SER A 1 144 ? -9.986 0.710 -10.336 1.00 90.06 144 SER A C 1
ATOM 1119 O O . SER A 1 144 ? -9.552 0.413 -11.447 1.00 90.06 144 SER A O 1
ATOM 1121 N N . TYR A 1 145 ? -10.416 1.939 -10.044 1.00 92.88 145 TYR A N 1
ATOM 1122 C CA . TYR A 1 145 ? -10.351 3.043 -10.997 1.00 92.88 145 TYR A CA 1
ATOM 1123 C C . TYR A 1 145 ? -8.903 3.448 -11.303 1.00 92.88 145 TYR A C 1
ATOM 1125 O O . TYR A 1 145 ? -8.512 3.479 -12.467 1.00 92.88 145 TYR A O 1
ATOM 1133 N N . LEU A 1 146 ? -8.069 3.661 -10.278 1.00 93.62 146 LEU A N 1
ATOM 1134 C CA . LEU A 1 146 ? -6.646 3.979 -10.466 1.00 93.62 146 LEU A CA 1
ATOM 1135 C C . LEU A 1 146 ? -5.918 2.876 -11.250 1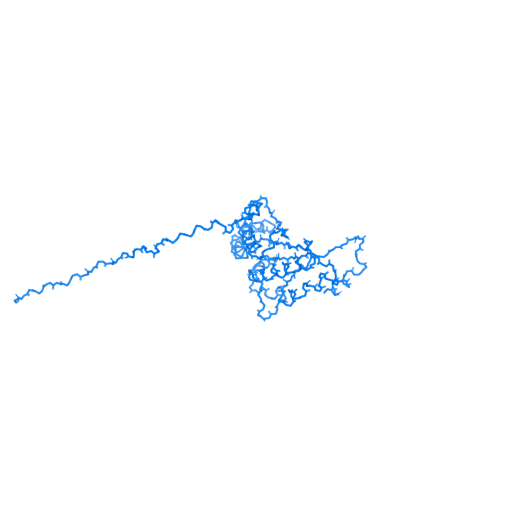.00 93.62 146 LEU A C 1
ATOM 1137 O O . LEU A 1 146 ? -5.123 3.151 -12.147 1.00 93.62 146 LEU A O 1
ATOM 1141 N N . ALA A 1 147 ? -6.236 1.614 -10.971 1.00 91.81 147 ALA A N 1
ATOM 1142 C CA . ALA A 1 147 ? -5.697 0.468 -11.694 1.00 91.81 147 ALA A CA 1
ATOM 1143 C C . ALA A 1 147 ? -6.012 0.487 -13.189 1.00 91.81 147 ALA A C 1
ATOM 1145 O O . ALA A 1 147 ? -5.168 0.134 -14.015 1.00 91.81 147 ALA A O 1
ATOM 1146 N N . HIS A 1 148 ? -7.247 0.862 -13.521 1.00 90.75 148 HIS A N 1
ATOM 1147 C CA . HIS A 1 148 ? -7.697 1.013 -14.893 1.00 90.75 148 HIS A CA 1
ATOM 1148 C C . HIS A 1 148 ? -6.933 2.149 -15.583 1.00 90.75 148 HIS A C 1
ATOM 1150 O O . HIS A 1 148 ? -6.324 1.923 -16.629 1.00 90.75 148 HIS A O 1
ATOM 1156 N N . GLU A 1 149 ? -6.879 3.327 -14.957 1.00 93.88 149 GLU A N 1
ATOM 1157 C CA . GLU A 1 149 ? 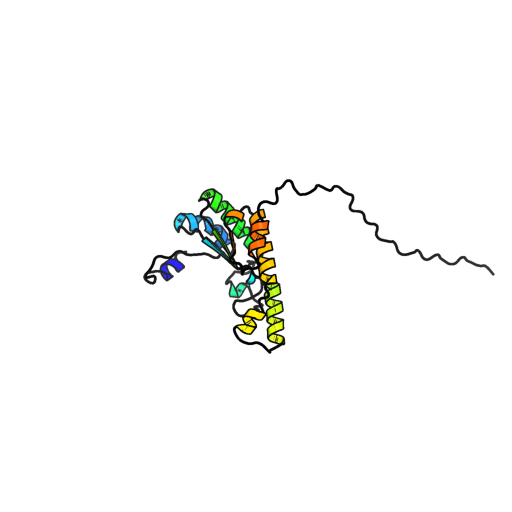-6.212 4.521 -15.501 1.00 93.88 149 GLU A CA 1
ATOM 1158 C C . GLU A 1 149 ? -4.697 4.344 -15.695 1.00 93.88 149 GLU A C 1
ATOM 1160 O O . GLU A 1 149 ? -4.094 4.913 -16.608 1.00 93.88 149 GLU A O 1
ATOM 1165 N N . THR A 1 150 ? -4.064 3.527 -14.856 1.00 93.50 150 THR A N 1
ATOM 1166 C CA . THR A 1 150 ? -2.620 3.238 -14.920 1.00 93.50 150 THR A CA 1
ATOM 1167 C C . THR A 1 150 ? -2.264 2.031 -15.784 1.00 93.50 150 THR A C 1
ATOM 1169 O O . THR A 1 150 ? -1.082 1.774 -16.009 1.00 93.50 150 THR A O 1
ATOM 1172 N N . GLY A 1 151 ? -3.258 1.291 -16.287 1.00 88.94 151 GLY A N 1
ATOM 1173 C CA . GLY A 1 151 ? -3.041 0.078 -17.078 1.00 88.94 151 GLY A CA 1
ATOM 1174 C C . GLY A 1 151 ? -2.584 -1.143 -16.265 1.00 88.94 151 GLY A C 1
ATOM 1175 O O . GLY A 1 151 ? -2.147 -2.131 -16.852 1.00 88.94 151 GLY A O 1
ATOM 1176 N N . LEU A 1 152 ? -2.691 -1.114 -14.929 1.00 86.75 152 LEU A N 1
ATOM 1177 C CA . LEU A 1 152 ? -2.260 -2.204 -14.039 1.00 86.75 152 LEU A CA 1
ATOM 1178 C C . LEU A 1 152 ? -3.382 -3.205 -13.690 1.00 86.75 152 LEU A C 1
ATOM 1180 O O . LEU A 1 152 ? -3.146 -4.152 -12.944 1.00 86.75 152 LEU A O 1
ATOM 1184 N N . ALA A 1 153 ? -4.592 -3.052 -14.237 1.00 73.88 153 ALA A N 1
ATOM 1185 C CA . ALA A 1 153 ? -5.781 -3.831 -13.856 1.00 73.88 153 ALA A CA 1
ATOM 1186 C C . ALA A 1 153 ? -5.575 -5.363 -13.764 1.00 73.88 153 ALA A C 1
ATOM 1188 O O . ALA A 1 153 ? -6.081 -5.991 -12.840 1.00 73.88 153 ALA A O 1
ATOM 1189 N N . GLY A 1 154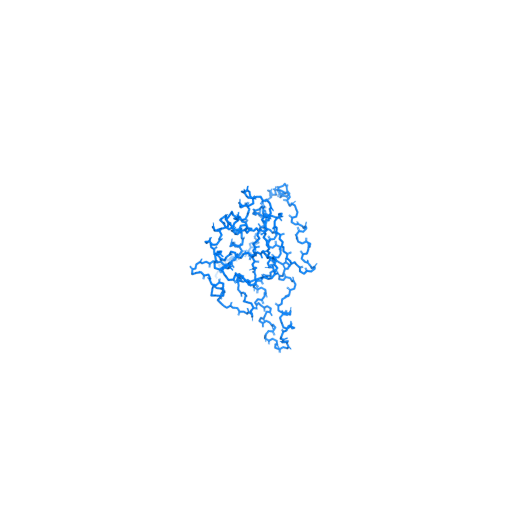 ? -4.791 -5.975 -14.662 1.00 62.06 154 GLY A N 1
ATOM 1190 C CA . GLY A 1 154 ? -4.535 -7.425 -14.645 1.00 62.06 154 GLY A CA 1
ATOM 1191 C C . GLY A 1 154 ? -3.556 -7.923 -13.568 1.00 62.06 154 GLY A C 1
ATOM 1192 O O . GLY A 1 154 ? -3.372 -9.126 -13.442 1.00 62.06 154 GLY A O 1
ATOM 1193 N N . GLY A 1 155 ? -2.889 -7.024 -12.835 1.00 60.69 155 GLY A N 1
ATOM 1194 C CA . GLY A 1 155 ? -1.865 -7.356 -11.830 1.00 60.69 155 GLY A CA 1
ATOM 1195 C C . GLY A 1 155 ? -2.290 -7.084 -10.385 1.00 60.69 155 GLY A C 1
ATOM 1196 O O . GLY A 1 155 ? -1.458 -7.181 -9.483 1.00 60.69 155 GLY A O 1
ATOM 1197 N N . ILE A 1 156 ? -3.551 -6.708 -10.152 1.00 64.31 156 ILE A N 1
ATOM 1198 C CA . ILE A 1 156 ? -4.029 -6.290 -8.832 1.00 64.31 156 ILE A CA 1
ATOM 1199 C C . ILE A 1 156 ? -4.692 -7.428 -8.061 1.00 64.31 156 ILE A C 1
ATOM 1201 O O . ILE A 1 156 ? -5.583 -8.109 -8.559 1.00 64.31 156 ILE A O 1
ATOM 1205 N N . CYS A 1 157 ? -4.298 -7.566 -6.795 1.00 60.50 157 CYS A N 1
ATOM 1206 C CA . CYS A 1 157 ? -4.918 -8.447 -5.813 1.00 60.50 157 CYS A CA 1
ATOM 1207 C C . CYS A 1 157 ? -5.405 -7.629 -4.605 1.00 60.50 157 CYS A C 1
ATOM 1209 O O . CYS A 1 157 ? -4.660 -7.392 -3.645 1.00 60.50 157 CYS A O 1
ATOM 1211 N N . SER A 1 158 ? -6.661 -7.178 -4.626 1.00 52.84 158 SER A N 1
ATOM 1212 C CA . SER A 1 158 ? -7.315 -6.665 -3.418 1.00 52.84 158 SER A CA 1
ATOM 1213 C C . SER A 1 158 ? -7.938 -7.831 -2.646 1.00 52.84 158 SER A C 1
ATOM 1215 O O . SER A 1 158 ? -8.609 -8.697 -3.207 1.00 52.84 158 SER A O 1
ATOM 1217 N N . ARG A 1 159 ? -7.679 -7.895 -1.338 1.00 44.41 159 ARG A N 1
ATOM 1218 C CA . ARG A 1 159 ? -8.279 -8.909 -0.465 1.00 44.41 159 ARG A CA 1
ATOM 1219 C C . ARG A 1 159 ? -9.521 -8.286 0.166 1.00 44.41 159 ARG A C 1
ATOM 1221 O O . ARG A 1 159 ? -9.396 -7.579 1.157 1.00 44.41 159 ARG A O 1
ATOM 1228 N N . ALA A 1 160 ? -10.677 -8.496 -0.461 1.00 37.56 160 ALA A N 1
ATOM 1229 C CA . ALA A 1 160 ? -11.949 -7.957 0.005 1.00 37.56 160 ALA A CA 1
ATOM 1230 C C . ALA A 1 160 ? -12.678 -8.928 0.956 1.00 37.56 160 ALA A C 1
ATOM 1232 O O . ALA A 1 160 ? -12.689 -10.137 0.703 1.00 37.56 160 ALA A O 1
ATOM 1233 N N . ARG A 1 161 ? -13.356 -8.428 1.998 1.00 36.94 161 ARG A N 1
ATOM 1234 C CA . ARG A 1 161 ? -14.502 -9.125 2.605 1.00 36.94 161 ARG A CA 1
ATOM 1235 C C . ARG A 1 161 ? -15.616 -9.197 1.557 1.00 36.94 161 ARG A C 1
ATOM 1237 O O . ARG A 1 161 ? -15.692 -8.377 0.644 1.00 36.94 161 ARG A O 1
ATOM 1244 N N . SER A 1 162 ? -16.460 -10.217 1.669 1.00 28.27 162 SER A N 1
ATOM 1245 C CA . SER A 1 162 ? -17.412 -10.729 0.663 1.00 28.27 162 SER A CA 1
ATOM 1246 C C . SER A 1 162 ? -18.276 -9.713 -0.111 1.00 28.27 162 SER A C 1
ATOM 1248 O O . SER A 1 162 ? -18.831 -10.071 -1.146 1.00 28.27 162 SER A O 1
ATOM 1250 N N . THR A 1 163 ? -18.377 -8.454 0.313 1.00 35.25 163 THR A N 1
ATOM 1251 C CA . THR A 1 163 ? -19.097 -7.373 -0.377 1.00 35.25 163 THR A CA 1
ATOM 1252 C C . THR A 1 163 ? -18.297 -6.655 -1.475 1.00 35.25 163 THR A C 1
ATOM 1254 O O . THR A 1 163 ? -18.901 -5.997 -2.321 1.00 35.25 163 THR A O 1
ATOM 1257 N N . GLY A 1 164 ? -16.963 -6.769 -1.510 1.00 33.22 164 GLY A N 1
ATOM 1258 C CA . GLY A 1 164 ? -16.106 -6.034 -2.459 1.00 33.22 164 GLY A CA 1
ATOM 1259 C C . GLY A 1 164 ? -15.837 -6.720 -3.807 1.00 33.22 164 GLY A C 1
ATOM 1260 O O . GLY A 1 164 ? -15.280 -6.099 -4.712 1.00 33.22 164 GLY A O 1
ATOM 1261 N N . SER A 1 165 ? -16.245 -7.983 -3.977 1.00 33.50 165 SER A N 1
ATOM 1262 C CA . SER A 1 165 ? -15.953 -8.768 -5.190 1.00 33.50 165 SER A CA 1
ATOM 1263 C C . SER A 1 165 ? -16.579 -8.160 -6.461 1.00 33.50 165 SER A C 1
ATOM 1265 O O . SER A 1 165 ? -15.965 -8.174 -7.526 1.00 33.50 165 SER A O 1
ATOM 1267 N N . SER A 1 166 ? -17.740 -7.508 -6.338 1.00 29.91 166 SER A N 1
ATOM 1268 C CA . SER A 1 166 ? -18.477 -6.928 -7.471 1.00 29.91 166 SER A CA 1
ATOM 1269 C C . SER A 1 166 ? -17.805 -5.708 -8.119 1.00 29.91 166 SER A C 1
ATOM 1271 O O . SER A 1 166 ? -18.092 -5.404 -9.277 1.00 29.91 166 SER A O 1
ATOM 1273 N N . ALA A 1 167 ? -16.935 -4.987 -7.404 1.00 39.34 167 ALA A N 1
ATOM 1274 C CA . ALA A 1 167 ? -16.286 -3.782 -7.931 1.00 39.34 167 ALA A CA 1
ATOM 1275 C C . ALA A 1 167 ? -15.149 -4.117 -8.912 1.00 39.34 167 ALA A C 1
ATOM 1277 O O . ALA A 1 167 ? -15.040 -3.487 -9.962 1.00 39.34 167 ALA A O 1
ATOM 1278 N N . ILE A 1 168 ? -14.376 -5.171 -8.629 1.00 43.38 168 ILE A N 1
ATOM 1279 C CA . ILE A 1 168 ? -13.288 -5.642 -9.503 1.00 43.38 168 ILE A CA 1
ATOM 1280 C C . ILE A 1 168 ? -13.868 -6.225 -10.798 1.00 43.38 168 ILE A C 1
ATOM 1282 O O . ILE A 1 168 ? -13.370 -5.944 -11.885 1.00 43.38 168 ILE A O 1
ATOM 1286 N N . THR A 1 169 ? -14.977 -6.969 -10.711 1.00 35.50 169 THR A N 1
ATOM 1287 C CA . THR A 1 169 ? -15.659 -7.521 -11.893 1.00 35.50 169 THR A CA 1
ATOM 1288 C C . THR A 1 169 ? -16.281 -6.431 -12.774 1.00 35.50 169 THR A C 1
ATOM 1290 O O . THR A 1 169 ? -16.326 -6.586 -13.992 1.00 35.50 169 THR A O 1
ATOM 1293 N N . ARG A 1 170 ? -16.720 -5.299 -12.200 1.00 36.78 170 ARG A N 1
ATOM 1294 C CA . ARG A 1 170 ? -17.269 -4.159 -12.965 1.00 36.78 170 ARG A CA 1
ATOM 1295 C C . ARG A 1 170 ? -16.210 -3.228 -13.565 1.00 36.78 170 ARG A C 1
ATOM 1297 O O . ARG A 1 170 ? -16.574 -2.397 -14.390 1.00 36.78 170 ARG A O 1
ATOM 1304 N N . ALA A 1 171 ? -14.940 -3.370 -13.183 1.00 38.16 171 ALA A N 1
ATOM 1305 C CA . ALA A 1 171 ? -13.814 -2.656 -13.791 1.00 38.16 171 ALA A CA 1
ATOM 1306 C C . ALA A 1 171 ? -13.251 -3.361 -15.048 1.00 38.16 171 ALA A C 1
ATOM 1308 O O . ALA A 1 171 ? -12.339 -2.839 -15.693 1.00 38.16 171 ALA A O 1
ATOM 1309 N N . ALA A 1 172 ? -13.812 -4.519 -15.435 1.00 32.66 172 ALA A N 1
ATOM 1310 C CA . ALA A 1 172 ? -13.680 -5.059 -16.790 1.00 32.66 172 ALA A CA 1
ATOM 1311 C C . ALA A 1 172 ? -14.113 -3.985 -17.810 1.00 32.66 172 ALA A C 1
ATOM 1313 O O . ALA A 1 172 ? -15.014 -3.198 -17.517 1.00 32.66 172 ALA A O 1
ATOM 1314 N N . PRO A 1 173 ? -13.435 -3.888 -18.965 1.00 34.50 173 PRO A N 1
ATOM 1315 C CA . PRO A 1 173 ? -13.137 -2.620 -19.612 1.00 34.50 173 PRO A CA 1
ATOM 1316 C C . PRO A 1 173 ? -14.406 -1.808 -19.852 1.00 34.50 173 PRO A C 1
ATOM 1318 O O . PRO A 1 173 ? -15.243 -2.169 -20.682 1.00 34.50 173 PRO A O 1
ATOM 1321 N N . ILE A 1 174 ? -14.503 -0.656 -19.184 1.00 37.81 174 ILE A N 1
ATOM 1322 C CA . ILE A 1 174 ? -15.267 0.457 -19.734 1.00 37.81 174 ILE A CA 1
ATOM 1323 C C . ILE A 1 174 ? -14.541 0.793 -21.034 1.00 37.81 174 ILE A C 1
ATOM 1325 O O . ILE A 1 174 ? -13.474 1.404 -21.044 1.00 37.81 174 ILE A O 1
ATOM 1329 N N . SER A 1 175 ? -15.057 0.254 -22.136 1.00 31.34 175 SER A N 1
ATOM 1330 C CA . SER A 1 175 ? -14.577 0.547 -23.476 1.00 31.34 175 SER A CA 1
ATOM 1331 C C . SER A 1 175 ? -14.453 2.061 -23.614 1.00 31.34 175 SER A C 1
ATOM 1333 O O . SER A 1 175 ? -15.411 2.790 -23.357 1.00 31.34 175 SER A O 1
ATOM 1335 N N . ARG A 1 176 ? -13.299 2.544 -24.087 1.00 35.53 176 ARG A N 1
ATOM 1336 C CA . ARG A 1 176 ? -13.098 3.959 -24.448 1.00 35.53 176 ARG A CA 1
ATOM 1337 C C . ARG A 1 176 ? -14.146 4.488 -25.450 1.00 35.53 176 ARG A C 1
ATOM 1339 O O . ARG A 1 176 ? -14.169 5.682 -25.712 1.00 35.53 176 ARG A O 1
ATOM 1346 N N . SER A 1 177 ? -15.013 3.630 -26.000 1.00 32.91 177 SER A N 1
ATOM 1347 C CA . SER A 1 177 ? -16.100 3.999 -26.914 1.00 32.91 177 SER A CA 1
ATOM 1348 C C . SER A 1 177 ? -17.425 4.405 -26.252 1.00 32.91 177 SER A C 1
ATOM 1350 O O . SER A 1 177 ? -18.317 4.855 -26.965 1.00 32.91 177 SER A O 1
ATOM 1352 N N . SER A 1 178 ? -17.595 4.276 -24.929 1.00 32.84 178 SER A N 1
ATOM 1353 C CA . SER A 1 178 ? -18.911 4.474 -24.291 1.00 32.84 178 SER A CA 1
ATOM 1354 C C . SER A 1 178 ? -19.076 5.758 -23.472 1.00 32.84 178 SER A C 1
ATOM 1356 O O . SER A 1 178 ? -20.033 5.857 -22.709 1.00 32.84 178 SER A O 1
ATOM 1358 N N . ILE A 1 179 ? -18.210 6.766 -23.635 1.00 33.38 179 ILE A N 1
ATOM 1359 C CA . ILE A 1 179 ? -18.554 8.135 -23.217 1.00 33.38 179 ILE A CA 1
ATOM 1360 C C . ILE A 1 179 ? -19.439 8.715 -24.327 1.00 33.38 179 ILE A C 1
ATOM 1362 O O . ILE A 1 179 ? -18.929 8.964 -25.421 1.00 33.38 179 ILE A O 1
ATOM 1366 N N . PRO A 1 180 ? -20.745 8.950 -24.108 1.00 30.61 180 PRO A N 1
ATOM 1367 C CA . PRO A 1 180 ? -21.531 9.685 -25.079 1.00 30.61 180 PRO A CA 1
ATOM 1368 C C . PRO A 1 180 ? -20.964 11.104 -25.099 1.00 30.61 180 PRO A C 1
ATOM 1370 O O . PRO A 1 180 ? -21.039 11.815 -24.095 1.00 30.61 180 PRO A O 1
ATOM 1373 N N . THR A 1 181 ? -20.403 11.531 -26.227 1.00 36.81 181 THR A N 1
ATOM 1374 C CA . THR A 1 181 ? -20.095 12.936 -26.503 1.00 36.81 181 THR A CA 1
ATOM 1375 C C . THR A 1 181 ? -21.408 13.704 -26.608 1.00 36.81 181 THR A C 1
ATOM 1377 O O . THR A 1 181 ? -21.899 14.043 -27.682 1.00 36.81 181 THR A O 1
ATOM 1380 N N . ARG A 1 182 ? -22.038 13.964 -25.462 1.00 37.28 182 ARG A N 1
ATOM 1381 C CA . ARG A 1 182 ? -23.215 14.819 -25.384 1.00 37.28 182 ARG A CA 1
ATOM 1382 C C . ARG A 1 182 ? -22.734 16.268 -25.389 1.00 37.28 182 ARG A C 1
ATOM 1384 O O . ARG A 1 182 ? -22.691 16.928 -24.358 1.00 37.28 182 ARG A O 1
ATOM 1391 N N . ASN A 1 183 ? -22.393 16.758 -26.581 1.00 38.03 183 ASN A N 1
ATOM 1392 C CA . ASN A 1 183 ? -22.462 18.183 -26.889 1.00 38.03 183 ASN A CA 1
ATOM 1393 C C . ASN A 1 183 ? -23.935 18.605 -26.781 1.00 38.03 183 ASN A C 1
ATOM 1395 O O . ASN A 1 183 ? -24.690 18.566 -27.748 1.00 38.03 183 ASN A O 1
ATOM 1399 N N . GLY A 1 184 ? -24.359 18.937 -25.566 1.00 31.31 184 GLY A N 1
ATOM 1400 C CA . GLY A 1 184 ? -25.606 19.631 -25.276 1.00 31.31 184 GLY A CA 1
ATOM 1401 C C . GLY A 1 184 ? -25.268 20.884 -24.469 1.00 31.31 184 GLY A C 1
ATOM 1402 O O . GLY A 1 184 ? -24.413 20.802 -23.586 1.00 31.31 184 GLY A O 1
ATOM 1403 N N . PRO A 1 185 ? -25.875 22.046 -24.761 1.00 34.12 185 PRO A N 1
ATOM 1404 C CA . PRO A 1 185 ? -25.485 23.296 -24.127 1.00 34.12 185 PRO A CA 1
ATOM 1405 C C . PRO A 1 185 ? -25.781 23.228 -22.626 1.00 34.12 185 PRO A C 1
ATOM 1407 O O . PRO A 1 185 ? -26.926 23.071 -22.199 1.00 34.12 185 PRO A O 1
ATOM 1410 N N . CYS A 1 186 ? -24.726 23.340 -21.821 1.00 33.66 186 CYS A N 1
ATOM 1411 C CA . CYS A 1 186 ? -24.828 23.531 -20.383 1.00 33.66 186 CYS A CA 1
ATOM 1412 C C . CYS A 1 186 ? -25.322 24.962 -20.135 1.00 33.66 186 CYS A C 1
ATOM 1414 O O . CYS A 1 186 ? -24.546 25.911 -20.098 1.00 33.66 186 CYS A O 1
ATOM 1416 N N . GLY A 1 187 ? -26.640 25.125 -20.053 1.00 34.69 187 GLY A N 1
ATOM 1417 C CA . GLY A 1 187 ? -27.286 26.405 -19.797 1.00 34.69 187 GLY A CA 1
ATOM 1418 C C . GLY A 1 187 ? -28.650 26.182 -19.166 1.00 34.69 187 GLY A C 1
ATOM 1419 O O . GLY A 1 187 ? -29.669 26.240 -19.846 1.00 34.69 187 GLY A O 1
ATOM 1420 N N . ARG A 1 188 ? -28.685 25.898 -17.859 1.00 34.06 188 ARG A N 1
ATOM 1421 C CA . ARG A 1 188 ? -29.910 26.081 -17.072 1.00 34.06 188 ARG A CA 1
ATOM 1422 C C . ARG A 1 188 ? -29.869 27.468 -16.448 1.00 34.06 188 ARG A C 1
ATOM 1424 O O . ARG A 1 188 ? -28.945 27.804 -15.717 1.00 34.06 188 ARG A O 1
ATOM 1431 N N . ALA A 1 189 ? -30.876 28.254 -16.810 1.00 34.88 189 ALA A N 1
ATOM 1432 C CA . ALA A 1 189 ? -31.110 29.609 -16.355 1.00 34.88 189 ALA A CA 1
ATOM 1433 C C . ALA A 1 189 ? -31.159 29.693 -14.822 1.00 34.88 189 ALA A C 1
ATOM 1435 O O . ALA A 1 189 ? -31.883 28.945 -14.165 1.00 34.88 189 ALA A O 1
ATOM 1436 N N . ILE A 1 190 ? -30.405 30.643 -14.277 1.00 39.69 190 ILE A N 1
ATOM 1437 C CA . ILE A 1 190 ? -30.556 31.135 -12.909 1.00 39.69 190 ILE A CA 1
ATOM 1438 C C . ILE A 1 190 ? -31.825 32.007 -12.903 1.00 39.69 190 ILE A C 1
ATOM 1440 O O . ILE A 1 190 ? -31.896 32.937 -13.711 1.00 39.69 190 ILE A O 1
ATOM 1444 N N . PRO A 1 191 ? -32.835 31.754 -12.051 1.00 37.47 191 PRO A N 1
ATOM 1445 C CA . PRO A 1 191 ? -33.979 32.648 -11.956 1.00 37.47 191 PRO A CA 1
ATOM 1446 C C . PRO A 1 191 ? -33.535 33.967 -11.316 1.00 37.47 191 PRO A C 1
ATOM 1448 O O . PRO A 1 191 ? -33.088 34.004 -10.171 1.00 37.47 191 PRO A O 1
ATOM 1451 N N . THR A 1 192 ? -33.638 35.059 -12.071 1.00 42.81 192 THR A N 1
ATOM 1452 C CA . THR A 1 192 ? -33.409 36.423 -11.581 1.00 42.81 192 THR A CA 1
ATOM 1453 C C . THR A 1 192 ? -34.473 36.808 -10.545 1.00 42.81 192 THR A C 1
ATOM 1455 O O . THR A 1 192 ? -35.657 36.585 -10.812 1.00 42.81 192 THR A O 1
ATOM 1458 N N . PRO A 1 193 ? -34.111 37.430 -9.409 1.00 42.00 193 PRO A N 1
ATOM 1459 C CA . PRO A 1 193 ? -35.092 37.954 -8.461 1.00 42.00 193 PRO A CA 1
ATOM 1460 C C . PRO A 1 193 ? -35.885 39.129 -9.073 1.00 42.00 193 PRO A C 1
ATOM 1462 O O . PRO A 1 193 ? -35.356 39.847 -9.930 1.00 42.00 193 PRO A O 1
ATOM 1465 N N . PRO A 1 194 ? -37.153 39.341 -8.668 1.00 45.28 194 PRO A N 1
ATOM 1466 C CA . PRO A 1 194 ? -38.004 40.376 -9.247 1.00 45.28 194 PRO A CA 1
ATOM 1467 C C . PRO A 1 194 ? -37.454 41.783 -8.970 1.00 45.28 194 PRO A C 1
ATOM 1469 O O . PRO A 1 194 ? -37.028 42.103 -7.862 1.00 45.28 194 PRO A O 1
ATOM 1472 N N . ARG A 1 195 ? -37.464 42.634 -10.006 1.00 42.75 195 ARG A N 1
ATOM 1473 C CA . ARG A 1 195 ? -37.059 44.044 -9.924 1.00 42.75 195 ARG A CA 1
ATOM 1474 C C . ARG A 1 195 ? -38.084 44.838 -9.116 1.00 42.75 195 ARG A C 1
ATOM 1476 O O . ARG A 1 195 ? -39.256 44.869 -9.478 1.00 42.75 195 ARG A O 1
ATOM 1483 N N . ASN A 1 196 ? -37.614 45.542 -8.090 1.00 41.34 196 ASN A N 1
ATOM 1484 C CA . ASN A 1 196 ? -38.374 46.588 -7.411 1.00 41.34 196 ASN A CA 1
ATOM 1485 C C . ASN A 1 196 ? -38.693 47.725 -8.395 1.00 41.34 196 ASN A C 1
ATOM 1487 O O . ASN A 1 196 ? -37.790 48.385 -8.912 1.00 41.34 196 ASN A O 1
ATOM 1491 N N . THR A 1 197 ? -39.978 47.961 -8.645 1.00 47.22 197 THR A N 1
ATOM 1492 C CA . THR A 1 197 ? -40.492 49.170 -9.300 1.00 47.22 197 THR A CA 1
ATOM 1493 C C . THR A 1 197 ? -40.369 50.371 -8.356 1.00 47.22 197 THR A C 1
ATOM 1495 O O . THR A 1 197 ? -40.846 50.285 -7.223 1.00 47.22 197 THR A O 1
ATOM 1498 N N . PRO A 1 198 ? -39.767 51.498 -8.777 1.00 47.06 198 PRO A N 1
ATOM 1499 C CA . PRO A 1 198 ? -39.783 52.725 -7.987 1.00 47.06 198 PRO A CA 1
ATOM 1500 C C . PRO A 1 198 ? -41.181 53.372 -8.015 1.00 47.06 198 PRO A C 1
ATOM 1502 O O . PRO A 1 198 ? -41.864 53.299 -9.040 1.00 47.06 198 PRO A O 1
ATOM 1505 N N . PRO A 1 199 ? -41.625 54.019 -6.922 1.00 51.22 199 PRO A N 1
ATOM 1506 C CA . PRO A 1 199 ? -42.924 54.677 -6.879 1.00 51.22 199 PRO A CA 1
ATOM 1507 C C . PRO A 1 199 ? -42.953 55.908 -7.795 1.00 51.22 199 PRO A C 1
ATOM 1509 O O . PRO A 1 199 ? -42.045 56.742 -7.794 1.00 51.22 199 PRO A O 1
ATOM 1512 N N . SER A 1 200 ? -44.028 56.022 -8.572 1.00 48.75 200 SER A N 1
ATOM 1513 C CA . SER A 1 200 ? -44.362 57.203 -9.363 1.00 48.75 200 SER A CA 1
ATOM 1514 C C . SER A 1 200 ? -44.564 58.418 -8.455 1.00 48.75 200 SER A C 1
ATOM 1516 O O . SER A 1 200 ? -45.337 58.363 -7.499 1.00 48.75 200 SER A O 1
ATOM 1518 N N . ARG A 1 201 ? -43.888 59.524 -8.783 1.00 42.41 201 ARG A N 1
ATOM 1519 C CA . ARG A 1 201 ? -44.105 60.846 -8.183 1.00 42.41 201 ARG A CA 1
ATOM 1520 C C . ARG A 1 201 ? -45.566 61.268 -8.348 1.00 42.41 201 ARG A C 1
ATOM 1522 O O . ARG A 1 201 ? -46.076 61.250 -9.465 1.00 42.41 201 ARG A O 1
ATOM 1529 N N . VAL A 1 202 ? -46.185 61.727 -7.264 1.00 50.00 202 VAL A N 1
ATOM 1530 C CA . VAL A 1 202 ? -47.374 62.582 -7.316 1.00 50.00 202 VAL A CA 1
ATOM 1531 C C . VAL A 1 202 ? -46.974 63.935 -6.744 1.00 50.00 202 VAL A C 1
ATOM 1533 O O . VAL A 1 202 ? -46.466 64.020 -5.629 1.00 50.00 202 VAL A O 1
ATOM 1536 N N . SER A 1 203 ? -47.142 64.966 -7.565 1.00 42.28 203 SER A N 1
ATOM 1537 C CA . SER A 1 203 ? -47.034 66.373 -7.197 1.00 42.28 203 SER A CA 1
ATOM 1538 C C . SER A 1 203 ? -48.325 66.827 -6.520 1.00 42.28 203 SER A C 1
ATOM 1540 O O . SER A 1 203 ? -49.381 66.642 -7.116 1.00 42.28 203 SER A O 1
ATOM 1542 N N . THR A 1 204 ? -48.206 67.437 -5.339 1.00 43.53 204 THR A N 1
ATOM 1543 C CA . THR A 1 204 ? -48.843 68.691 -4.869 1.00 43.53 204 THR A CA 1
ATOM 1544 C C . THR A 1 204 ? -48.295 68.997 -3.487 1.00 43.53 204 THR A C 1
ATOM 1546 O O . THR A 1 204 ? -48.306 68.058 -2.660 1.00 43.53 204 THR A O 1
#

pLDDT: mean 76.6, std 23.14, range [28.27, 97.25]

Secondary structure (DSSP, 8-state):
-HHHHHHHTTT-SS-----B---SHHHHHTHHHHHHHH---EEEEEGGGTTEETTEE-S-HHHHHTPPTT---SHHHHHHHHHHHHHHHHHH-TT-EEEEE---HHHHHHHHHHHHHH----HHHHHHHTS-HHHHHHHHHHHHHHHHHTT-GGGEEE---TTSHHHHHHTS---TT-S--------PPPPPPPPPPPPPP---

Foldseek 3Di:
DVVVVVVVPPPDPDDDADEAEQQFPVSLVCVLVCCVVVVHQHYEAEAQLQQADPVAGDPDSCVRSVHDPPTHRHLVVLLSSLLSQVVSCVVPHDSRAYEYAQFHNVQLRVLLVVLVVVVPDDDVRSVVRSGDLVRRQVRLLSSLVSCLVSVNLSRYDYDHDPVNPVNSVVSPPPPPPPPPPPPDDPDDDDDDDDDDDDDDDDDD

Sequence (204 aa):
MPIVLEAMAGRSFVDYALHLAPMTAEHIDEIPSLVEEFGITSFKIFMFYGGHGLHGRSDDQAEFLMIGPGERYDLAHFEFVMRALARARARFGDRISLSLHCETAEIMAAYTEMVEREGVLTGLRAYSASRPPHSEGLAITMASYLAHETGLAGGICSRARSTGSSAITRAAPISRSSIPTRNGPCGRAIPTPPRNTPPSRVST

Radius of gyration: 25.05 Å; chains: 1; bounding box: 69×92×52 Å